Protein AF-A0A9F2WKI2-F1 (afdb_monomer)

Secondary structure (DSSP, 8-state):
-HHHHHHHGGGGGGGGGHHHHHHHHHHTTSHHHHHHHHHHHHHHHHHHHHHHHHHHHHHHHEETTTTEE-TTSHHHHHHHHHT---EE-TTTTS-EE----HHHHHHHHHHHHHHHHTT----SS---SHHHHHHHHHHHHHHHHHHHHHHHHHHHHHHHHHHHHHHHHHHHHHHHHHHHHTT--HHHHHHHHHHHHHHHHHHTT--TT-

Foldseek 3Di:
DVVVVVVVCVVVVVCVCVVVVVCVVVVVVPLVSVLVVLVVVLLVVLLVLLVVLLVLLVPQQADPVVRDGPCQGLQQVVCVVVVWHWDQDPPDDRDTDTGDDPVVSSVVSSVCLVCLLVVVCPPPRDGRDPSSVVSSVVSNVVSVVSVVVSVVSVVVVVCVVCVLVVVLVVVLVVLLVVCVVVVPDPVVSVVVSVVSVVVCVVCVNPDPVD

pLDDT: mean 83.73, std 11.99, range [46.75, 96.0]

Solvent-accessible surface area (backbone atoms only — not comparable to full-atom values): 11806 Å² total; per-residue (Å²): 127,67,68,58,56,61,54,55,55,56,59,60,60,58,60,58,53,58,60,51,58,68,51,38,71,74,35,63,80,39,60,69,51,47,52,53,50,50,53,52,50,50,53,51,51,33,52,51,51,12,53,50,51,46,54,51,39,65,60,54,34,50,36,84,87,78,73,43,70,40,65,70,32,52,58,45,49,48,10,52,75,74,71,32,49,73,41,75,38,88,89,60,92,72,45,80,45,76,41,65,53,71,68,58,49,52,53,51,29,36,48,48,34,44,30,45,39,70,68,66,56,85,60,89,68,56,66,66,44,72,69,46,38,56,50,47,56,54,49,42,56,54,17,52,56,52,46,51,51,52,54,50,52,51,50,51,45,53,51,60,72,42,44,66,60,50,51,50,52,51,53,54,48,53,51,52,51,50,41,58,74,71,65,50,58,67,74,60,47,53,52,53,51,52,49,53,54,51,49,41,72,72,46,73,78,60,66,93,90,116

Nearest PDB structures (foldseek):
  7yid-assembly1_A  TM=9.614E-01  e=3.233E-24  Homo sapiens
  6pby-assembly1_A  TM=9.650E-01  e=2.144E-22  Rattus norvegicus
  8eow-assembly1_A  TM=9.218E-01  e=4.641E-23  Rattus norvegicus
  8vt9-assembly1_A  TM=8.835E-01  e=5.209E-07  Spirochaeta thermophila
  8vta-assembly1_A  TM=8.733E-01  e=1.219E-06  Spirochaeta thermophila

Organism: Python bivittatus (NCBI:txid176946)

Mean predicted aligned error: 9.66 Å

InterPro domains:
  IPR003938 Potassium channel, voltage-dependent, EAG/ELK/ERG-like [PR01463] (44-54)
  IPR003938 Potassium channel, voltage-dependent, EAG/ELK/ERG-like [PR01463] (106-123)
  IPR003938 Potassium channel, voltage-dependent, EAG/ELK/ERG-like [PR01463] (132-143)
  IPR003938 Potassium channel, voltage-dependent, EAG/ELK/ERG-like [PR01463] (150-159)
  IPR003938 Potassium channel, voltage-dependent, EAG/ELK/ERG-like [PR01463] (200-207)
  IPR005821 Ion transport domain [PF00520] (4-165)
  IPR050818 Potassium channel, voltage-dependent, EAG/ELK/ERG-like, animal-type [PTHR10217] (2-210)

Structure (mmCIF, N/CA/C/O backbone):
data_AF-A0A9F2WKI2-F1
#
_entry.id   AF-A0A9F2WKI2-F1
#
loop_
_atom_site.group_PDB
_atom_site.id
_atom_site.type_symbol
_atom_site.label_atom_id
_atom_site.label_alt_id
_atom_site.label_comp_id
_atom_site.label_asym_id
_atom_site.label_entity_id
_atom_site.label_seq_id
_atom_site.pdbx_PDB_ins_code
_atom_site.Cartn_x
_atom_site.Cartn_y
_atom_site.Cartn_z
_atom_site.occupancy
_atom_site.B_iso_or_equiv
_atom_site.auth_seq_id
_atom_site.auth_comp_id
_atom_site.auth_asym_id
_atom_site.auth_atom_id
_atom_site.pdbx_PDB_model_num
ATOM 1 N N . GLY A 1 1 ? 4.028 12.717 -30.843 1.00 49.34 1 GLY A N 1
ATOM 2 C CA . GLY A 1 1 ? 3.732 14.156 -30.710 1.00 49.34 1 GLY A CA 1
ATOM 3 C C . GLY A 1 1 ? 2.345 14.405 -30.144 1.00 49.34 1 GLY A C 1
ATOM 4 O O . GLY A 1 1 ? 2.222 14.681 -28.965 1.00 49.34 1 GLY A O 1
ATOM 5 N N . ILE A 1 2 ? 1.295 14.279 -30.963 1.00 46.75 2 ILE A N 1
ATOM 6 C CA . ILE A 1 2 ? -0.071 14.719 -30.606 1.00 46.75 2 ILE A CA 1
ATOM 7 C C . ILE A 1 2 ? -0.955 13.544 -30.133 1.00 46.75 2 ILE A C 1
ATOM 9 O O . ILE A 1 2 ? -1.793 13.694 -29.249 1.00 46.75 2 ILE A O 1
ATOM 13 N N . SER A 1 3 ? -0.714 12.334 -30.646 1.00 49.47 3 SER A N 1
ATOM 14 C CA . SER A 1 3 ? -1.429 11.106 -30.265 1.00 49.47 3 SER A CA 1
ATOM 15 C C . SER A 1 3 ? -1.174 10.652 -28.818 1.00 49.47 3 SER A C 1
ATOM 17 O O . SER A 1 3 ? -2.092 10.128 -28.187 1.00 49.47 3 SER A O 1
ATOM 19 N N . SER A 1 4 ? 0.021 10.890 -28.256 1.00 55.12 4 SER A N 1
ATOM 20 C CA . SER A 1 4 ? 0.298 10.590 -26.840 1.00 55.12 4 SER A CA 1
ATOM 21 C C . SER A 1 4 ? -0.436 11.556 -25.905 1.00 55.12 4 SER A C 1
ATOM 23 O O . SER A 1 4 ? -1.050 11.098 -24.948 1.00 55.12 4 SER A O 1
ATOM 25 N N . LEU A 1 5 ? -0.504 12.853 -26.239 1.00 53.56 5 LEU A N 1
ATOM 26 C CA . LEU A 1 5 ? -1.269 13.865 -25.492 1.00 53.56 5 LEU A CA 1
ATOM 27 C C . LEU A 1 5 ? -2.775 13.543 -25.447 1.00 53.56 5 LEU A C 1
ATOM 29 O O . LEU A 1 5 ? -3.400 13.631 -24.389 1.00 53.56 5 LEU A O 1
ATOM 33 N N . PHE A 1 6 ? -3.357 13.084 -26.562 1.00 58.38 6 PHE A N 1
ATOM 34 C CA . PHE A 1 6 ? -4.751 12.615 -26.597 1.00 58.38 6 PHE A CA 1
ATOM 35 C C . PHE A 1 6 ? -4.978 11.299 -25.840 1.00 58.38 6 PHE A C 1
ATOM 37 O O . PHE A 1 6 ? -6.070 11.075 -25.312 1.00 58.38 6 PHE A O 1
ATOM 44 N N . SER A 1 7 ? -3.967 10.433 -25.734 1.00 60.44 7 SER A N 1
ATOM 45 C CA . SER A 1 7 ? -4.058 9.242 -24.883 1.00 60.44 7 SER A CA 1
ATOM 46 C C . SER A 1 7 ? -3.972 9.609 -23.395 1.00 60.44 7 SER A C 1
ATOM 48 O O . SER A 1 7 ? -4.738 9.065 -22.600 1.00 60.44 7 SER A O 1
ATOM 50 N N . SER A 1 8 ? -3.160 10.606 -23.023 1.00 60.16 8 SER A N 1
ATOM 51 C CA . SER A 1 8 ? -3.077 11.152 -21.658 1.00 60.16 8 SER A CA 1
ATOM 52 C C . SER A 1 8 ? -4.378 11.821 -21.197 1.00 60.16 8 SER A C 1
ATOM 54 O O . SER A 1 8 ? -4.724 11.756 -20.022 1.00 60.16 8 SER A O 1
ATOM 56 N N . LEU A 1 9 ? -5.191 12.366 -22.109 1.00 58.31 9 LEU A N 1
ATOM 57 C CA . LEU A 1 9 ? -6.549 12.847 -21.799 1.00 58.31 9 LEU A CA 1
ATOM 58 C C . LEU A 1 9 ? -7.492 11.736 -21.294 1.00 58.31 9 LEU A C 1
ATOM 60 O O . LEU A 1 9 ? -8.502 12.029 -20.652 1.00 58.31 9 LEU A O 1
ATOM 64 N N . LYS A 1 10 ? -7.172 10.448 -21.496 1.00 65.00 10 LYS A N 1
ATOM 65 C CA . LYS A 1 10 ? -7.927 9.344 -20.875 1.00 65.00 10 LYS A CA 1
ATOM 66 C C . LYS A 1 10 ? -7.784 9.330 -19.350 1.00 65.00 10 LYS A C 1
ATOM 68 O O . LYS A 1 10 ? -8.695 8.831 -18.693 1.00 65.00 10 LYS A O 1
ATOM 73 N N . VAL A 1 11 ? -6.735 9.942 -18.790 1.00 65.12 11 VAL A N 1
ATOM 74 C CA . VAL A 1 11 ? -6.539 10.138 -17.340 1.00 65.12 11 VAL A CA 1
ATOM 75 C C . VAL A 1 11 ? -7.655 11.010 -16.748 1.00 65.12 11 VAL A C 1
ATOM 77 O O . VAL A 1 11 ? -8.084 10.778 -15.624 1.00 65.12 11 VAL A O 1
ATOM 80 N N . VAL A 1 12 ? -8.267 11.912 -17.528 1.00 64.62 12 VAL A N 1
ATOM 81 C CA . VAL A 1 12 ? -9.448 12.701 -17.110 1.00 64.62 12 VAL A CA 1
ATOM 82 C C . VAL A 1 12 ? -10.650 11.803 -16.778 1.00 64.62 12 VAL A C 1
ATOM 84 O O . VAL A 1 12 ? -11.517 12.181 -15.990 1.00 64.62 12 VAL A O 1
ATOM 87 N N . ARG A 1 13 ? -10.706 10.564 -17.296 1.00 69.31 13 ARG A N 1
ATOM 88 C CA . ARG A 1 13 ? -11.739 9.590 -16.896 1.00 69.31 13 ARG A CA 1
ATOM 89 C C . ARG A 1 13 ? -11.650 9.229 -15.412 1.00 69.31 13 ARG A C 1
ATOM 91 O O . ARG A 1 13 ? -12.668 8.816 -14.863 1.00 69.31 13 ARG A O 1
ATOM 98 N N . LEU A 1 14 ? -10.510 9.448 -14.757 1.00 65.00 14 LEU A N 1
ATOM 99 C CA . LEU A 1 14 ? -10.347 9.276 -13.314 1.00 65.00 14 LEU A CA 1
ATOM 100 C C . LEU A 1 14 ? -11.154 10.294 -12.504 1.00 65.00 14 LEU A C 1
ATOM 102 O O . LEU A 1 14 ? -11.603 9.970 -11.412 1.00 65.00 14 LEU A O 1
ATOM 106 N N . LEU A 1 15 ? -11.499 11.460 -13.067 1.00 59.59 15 LEU A N 1
ATOM 107 C CA . LEU A 1 15 ? -12.447 12.393 -12.436 1.00 59.59 15 LEU A CA 1
ATOM 108 C C . LEU A 1 15 ? -13.843 11.775 -12.249 1.00 59.59 15 LEU A C 1
ATOM 110 O O . LEU A 1 15 ? -14.631 12.244 -11.429 1.00 59.59 15 LEU A O 1
ATOM 114 N N . ARG A 1 16 ? -14.163 10.682 -12.960 1.00 68.50 16 ARG A N 1
ATOM 115 C CA . ARG A 1 16 ? -15.403 9.925 -12.732 1.00 68.50 16 ARG A CA 1
ATOM 116 C C . ARG A 1 16 ? -15.424 9.256 -11.352 1.00 68.50 16 ARG A C 1
ATOM 118 O O . ARG A 1 16 ? -16.527 9.026 -10.860 1.00 68.50 16 ARG A O 1
ATOM 125 N N . LEU A 1 17 ? -14.272 9.032 -10.703 1.00 65.88 17 LEU A N 1
ATOM 126 C CA . LEU A 1 17 ? -14.210 8.626 -9.291 1.00 65.88 17 LEU A CA 1
ATOM 127 C C . LEU A 1 17 ? -14.778 9.700 -8.350 1.00 65.88 17 LEU A C 1
ATOM 129 O O . LEU A 1 17 ? -15.327 9.356 -7.309 1.00 65.88 17 LEU A O 1
ATOM 133 N N . GLY A 1 18 ? -14.797 10.977 -8.749 1.00 59.75 18 GLY A N 1
ATOM 134 C CA . GLY A 1 18 ? -15.493 12.030 -8.000 1.00 59.75 18 GLY A CA 1
ATOM 135 C C . GLY A 1 18 ? -17.004 11.786 -7.868 1.00 59.75 18 GLY A C 1
ATOM 136 O O . GLY A 1 18 ? -17.636 12.240 -6.919 1.00 59.75 18 GLY A O 1
ATOM 137 N N . ARG A 1 19 ? -17.613 10.994 -8.768 1.00 69.38 19 ARG A N 1
ATOM 138 C CA . ARG A 1 19 ? -19.011 10.554 -8.607 1.00 69.38 19 ARG A CA 1
ATOM 139 C C . ARG A 1 19 ? -19.172 9.453 -7.559 1.00 69.38 19 ARG A C 1
ATOM 141 O O . ARG A 1 19 ? -20.241 9.372 -6.965 1.00 69.38 19 ARG A O 1
ATOM 148 N N . VAL A 1 20 ? -18.134 8.649 -7.328 1.00 66.75 20 VAL A N 1
ATOM 149 C CA . VAL A 1 20 ? -18.092 7.648 -6.250 1.00 66.75 20 VAL A CA 1
ATOM 150 C C . VAL A 1 20 ? -17.974 8.350 -4.899 1.00 66.75 20 VAL A C 1
ATOM 152 O O . VAL A 1 20 ? -18.704 7.990 -3.986 1.00 66.75 20 VAL A O 1
ATOM 155 N N . ALA A 1 21 ? -17.187 9.428 -4.809 1.00 59.62 21 ALA A N 1
ATOM 156 C CA . ALA A 1 21 ? -17.097 10.263 -3.606 1.00 59.62 21 ALA A CA 1
ATOM 157 C C . ALA A 1 21 ? -18.456 10.854 -3.179 1.00 59.62 21 ALA A C 1
ATOM 159 O O . ALA A 1 21 ? -18.753 10.916 -1.999 1.00 59.62 21 ALA A O 1
ATOM 160 N N . ARG A 1 22 ? -19.347 11.198 -4.119 1.00 63.94 22 ARG A N 1
ATOM 161 C CA . ARG A 1 22 ? -20.710 11.654 -3.767 1.00 63.94 22 ARG A CA 1
ATOM 162 C C . ARG A 1 22 ? -21.643 10.540 -3.289 1.00 63.94 22 ARG A C 1
ATOM 164 O O . ARG A 1 22 ? -22.628 10.821 -2.626 1.00 63.94 22 ARG A O 1
ATOM 171 N N . LYS A 1 23 ? -21.364 9.283 -3.648 1.00 64.25 23 LYS A N 1
ATOM 172 C CA . LYS A 1 23 ? -22.056 8.122 -3.067 1.00 64.25 23 LYS A CA 1
ATOM 173 C C . LYS A 1 23 ? -21.427 7.694 -1.740 1.00 64.25 23 LYS A C 1
ATOM 175 O O . LYS A 1 23 ? -22.084 6.986 -0.989 1.00 64.25 23 LYS A O 1
ATOM 180 N N . LEU A 1 24 ? -20.192 8.118 -1.461 1.00 62.22 24 LEU A N 1
ATOM 181 C CA . LEU A 1 24 ? -19.459 7.787 -0.243 1.00 62.22 24 LEU A CA 1
ATOM 182 C C . LEU A 1 24 ? -20.172 8.307 1.003 1.00 62.22 24 LEU A C 1
ATOM 184 O O . LEU A 1 24 ? -20.260 7.544 1.950 1.00 62.22 24 LEU A O 1
ATOM 188 N N . ASP A 1 25 ? -20.777 9.499 0.975 1.00 58.34 25 ASP A N 1
ATOM 189 C CA . ASP A 1 25 ? -21.543 10.027 2.121 1.00 58.34 25 ASP A CA 1
ATOM 190 C C . ASP A 1 25 ? -22.652 9.077 2.594 1.00 58.34 25 ASP A C 1
ATOM 192 O O . ASP A 1 25 ? -22.876 8.939 3.790 1.00 58.34 25 ASP A O 1
ATOM 196 N N . HIS A 1 26 ? -23.285 8.339 1.677 1.00 64.06 26 HIS A N 1
ATOM 197 C CA . HIS A 1 26 ? -24.293 7.333 2.024 1.00 64.06 26 HIS A CA 1
ATOM 198 C C . HIS A 1 26 ? -23.685 6.004 2.517 1.00 64.06 26 HIS A C 1
ATOM 200 O O . HIS A 1 26 ? -24.335 5.242 3.224 1.00 64.06 26 HIS A O 1
ATOM 206 N N . TYR A 1 27 ? -22.431 5.711 2.158 1.00 58.22 27 TYR A N 1
ATOM 207 C CA . TYR A 1 27 ? -21.696 4.528 2.622 1.00 58.22 27 TYR A CA 1
ATOM 208 C C . TYR A 1 27 ? -20.903 4.777 3.915 1.00 58.22 27 TYR A C 1
ATOM 210 O O . TYR A 1 27 ? -20.577 3.811 4.601 1.00 58.22 27 TYR A O 1
ATOM 218 N N . LEU A 1 28 ? -20.614 6.037 4.270 1.00 56.44 28 LEU A N 1
ATOM 219 C CA . LEU A 1 28 ? -19.930 6.427 5.512 1.00 56.44 28 LEU A CA 1
ATOM 220 C C . LEU A 1 28 ? -20.720 6.030 6.771 1.00 56.44 28 LEU A C 1
ATOM 222 O O . LEU A 1 28 ? -20.117 5.859 7.826 1.00 56.44 28 LEU A O 1
ATOM 226 N N . GLU A 1 29 ? -22.035 5.810 6.657 1.00 63.97 29 GLU A N 1
ATOM 227 C CA . GLU A 1 29 ? -22.876 5.278 7.742 1.00 63.97 29 GLU A CA 1
ATOM 228 C C . GLU A 1 29 ? -22.560 3.808 8.083 1.00 63.97 29 GLU A C 1
ATOM 230 O O . GLU A 1 29 ? -22.821 3.357 9.197 1.00 63.97 29 GLU A O 1
ATOM 235 N N . TYR A 1 30 ? -21.939 3.060 7.163 1.00 70.44 30 TYR A N 1
ATOM 236 C CA . TYR A 1 30 ? -21.582 1.655 7.350 1.00 70.44 30 TYR A CA 1
ATOM 237 C C . TYR A 1 30 ? -20.057 1.504 7.326 1.00 70.44 30 TYR A C 1
ATOM 239 O O . TYR A 1 30 ? -19.453 1.402 6.259 1.00 70.44 30 TYR A O 1
ATOM 247 N N . GLY A 1 31 ? -19.409 1.428 8.495 1.00 69.69 31 GLY A N 1
ATOM 248 C CA . GLY A 1 31 ? -17.941 1.316 8.605 1.00 69.69 31 GLY A CA 1
ATOM 249 C C . GLY A 1 31 ? -17.314 0.214 7.728 1.00 69.69 31 GLY A C 1
ATOM 250 O O . GLY A 1 31 ? -16.239 0.398 7.162 1.00 69.69 31 GLY A O 1
ATOM 251 N N . ALA A 1 32 ? -18.022 -0.899 7.503 1.00 73.75 32 ALA A N 1
ATOM 252 C CA . ALA A 1 32 ? -17.586 -1.963 6.594 1.00 73.75 32 ALA A CA 1
ATOM 253 C C . ALA A 1 32 ? -17.504 -1.528 5.113 1.00 73.75 32 ALA A C 1
ATOM 255 O O . ALA A 1 32 ? -16.613 -1.974 4.390 1.00 73.75 32 ALA A O 1
ATOM 256 N N . ALA A 1 33 ? -18.387 -0.639 4.648 1.00 77.69 33 ALA A N 1
ATOM 257 C CA . ALA A 1 33 ? -18.358 -0.130 3.277 1.00 77.69 33 ALA A CA 1
ATOM 258 C C . ALA A 1 33 ? -17.148 0.787 3.035 1.00 77.69 33 ALA A C 1
ATOM 260 O O . ALA A 1 33 ? -16.541 0.742 1.963 1.00 77.69 33 ALA A O 1
ATOM 261 N N . VAL A 1 34 ? -16.748 1.560 4.050 1.00 79.19 34 VAL A N 1
ATOM 262 C CA . VAL A 1 34 ? -15.529 2.385 4.018 1.00 79.19 34 VAL A CA 1
ATOM 263 C C . VAL A 1 34 ? -14.287 1.510 3.862 1.00 79.19 34 VAL A C 1
ATOM 265 O O . VAL A 1 34 ? -13.431 1.806 3.029 1.00 79.19 34 VAL A O 1
ATOM 268 N N . LEU A 1 35 ? -14.213 0.389 4.588 1.00 80.69 35 LEU A N 1
ATOM 269 C CA . LEU A 1 35 ? -13.111 -0.565 4.452 1.00 80.69 35 LEU A CA 1
ATOM 270 C C . LEU A 1 35 ? -13.028 -1.150 3.036 1.00 80.69 35 LEU A C 1
ATOM 272 O O . LEU A 1 35 ? -11.951 -1.161 2.442 1.00 80.69 35 LEU A O 1
ATOM 276 N N . VAL A 1 36 ? -14.157 -1.591 2.472 1.00 82.12 36 VAL A N 1
ATOM 277 C CA . VAL A 1 36 ? -14.204 -2.115 1.095 1.00 82.12 36 VAL A CA 1
ATOM 278 C C . VAL A 1 36 ? -13.737 -1.058 0.096 1.00 82.12 36 VAL A C 1
ATOM 280 O O . VAL A 1 36 ? -12.922 -1.357 -0.777 1.00 82.12 36 VAL A O 1
ATOM 283 N N . LEU A 1 37 ? -14.188 0.190 0.246 1.00 82.06 37 LEU A N 1
ATOM 284 C CA . LEU A 1 37 ? -13.743 1.279 -0.616 1.00 82.06 37 LEU A CA 1
ATOM 285 C C . LEU A 1 37 ? -12.230 1.506 -0.513 1.00 82.06 37 LEU A C 1
ATOM 287 O O . LEU A 1 37 ? -11.573 1.648 -1.543 1.00 82.06 37 LEU A O 1
ATOM 291 N N . LEU A 1 38 ? -11.672 1.525 0.699 1.00 85.75 38 LEU A N 1
ATOM 292 C CA . LEU A 1 38 ? -10.235 1.706 0.908 1.00 85.75 38 LEU A CA 1
ATOM 293 C C . LEU A 1 38 ? -9.417 0.581 0.266 1.00 85.75 38 LEU A C 1
ATOM 295 O O . LEU A 1 38 ? -8.400 0.862 -0.364 1.00 85.75 38 LEU A O 1
ATOM 299 N N . VAL A 1 39 ? -9.886 -0.668 0.340 1.00 87.31 39 VAL A N 1
ATOM 300 C CA . VAL A 1 39 ? -9.257 -1.807 -0.350 1.00 87.31 39 VAL A CA 1
ATOM 301 C C . VAL A 1 39 ? -9.310 -1.632 -1.872 1.00 87.31 39 VAL A C 1
ATOM 303 O O . VAL A 1 39 ? -8.314 -1.864 -2.558 1.00 87.31 39 VAL A O 1
ATOM 306 N N . CYS A 1 40 ? -10.433 -1.162 -2.423 1.00 86.62 40 CYS A N 1
ATOM 307 C CA . CYS A 1 40 ? -10.529 -0.863 -3.854 1.00 86.62 40 CYS A CA 1
ATOM 308 C C . CYS A 1 40 ? -9.583 0.271 -4.280 1.00 86.62 40 CYS A C 1
ATOM 310 O O . CYS A 1 40 ? -8.941 0.173 -5.326 1.00 86.62 40 CYS A O 1
ATOM 312 N N . VAL A 1 41 ? -9.475 1.336 -3.478 1.00 86.25 41 VAL A N 1
ATOM 313 C CA . VAL A 1 41 ? -8.542 2.448 -3.724 1.00 86.25 41 VAL A CA 1
ATOM 314 C C . VAL A 1 41 ? -7.097 1.957 -3.666 1.00 86.25 41 VAL A C 1
ATOM 316 O O . VAL A 1 41 ? -6.315 2.291 -4.552 1.00 86.25 41 VAL A O 1
ATOM 319 N N . PHE A 1 42 ? -6.756 1.114 -2.690 1.00 90.69 42 PHE A N 1
ATOM 320 C CA . PHE A 1 42 ? -5.437 0.495 -2.581 1.00 90.69 42 PHE A CA 1
ATOM 321 C C . PHE A 1 42 ? -5.075 -0.299 -3.842 1.00 90.69 42 PHE A C 1
ATOM 323 O O . PHE A 1 42 ? -4.017 -0.075 -4.426 1.00 90.69 42 PHE A O 1
ATOM 330 N N . GLY A 1 43 ? -5.980 -1.160 -4.320 1.00 89.94 43 GLY A N 1
ATOM 331 C CA . GLY A 1 43 ? -5.770 -1.922 -5.554 1.00 89.94 43 GLY A CA 1
ATOM 332 C C . GLY A 1 43 ? -5.629 -1.037 -6.799 1.00 89.94 43 GLY A C 1
ATOM 333 O O . GLY A 1 43 ? -4.795 -1.305 -7.663 1.00 89.94 43 GLY A O 1
ATOM 334 N N . LEU A 1 44 ? -6.398 0.053 -6.883 1.00 88.88 44 LEU A N 1
ATOM 335 C CA . LEU A 1 44 ? -6.305 1.008 -7.989 1.00 88.88 44 LEU A CA 1
ATOM 336 C C . LEU A 1 44 ? -4.961 1.748 -7.998 1.00 88.88 44 LEU A C 1
ATOM 338 O O . LEU A 1 44 ? -4.337 1.867 -9.053 1.00 88.88 44 LEU A O 1
ATOM 342 N N . VAL A 1 45 ? -4.502 2.211 -6.832 1.00 90.31 45 VAL A N 1
ATOM 343 C CA . VAL A 1 45 ? -3.192 2.859 -6.690 1.00 90.31 45 VAL A CA 1
ATOM 344 C C . VAL A 1 45 ? -2.070 1.877 -7.023 1.00 90.31 45 VAL A C 1
ATOM 346 O O . VAL A 1 45 ? -1.161 2.239 -7.767 1.00 90.31 45 VAL A O 1
ATOM 349 N N . ALA A 1 46 ? -2.164 0.624 -6.567 1.00 93.81 46 ALA A N 1
ATOM 350 C CA . ALA A 1 46 ? -1.209 -0.423 -6.919 1.00 93.81 46 ALA A CA 1
ATOM 351 C C . ALA A 1 46 ? -1.134 -0.650 -8.436 1.00 93.81 46 ALA A C 1
ATOM 353 O O . ALA A 1 46 ? -0.046 -0.721 -8.998 1.00 93.81 46 ALA A O 1
ATOM 354 N N . HIS A 1 47 ? -2.272 -0.688 -9.131 1.00 91.88 47 HIS A N 1
ATOM 355 C CA . HIS A 1 47 ? -2.292 -0.809 -10.588 1.00 91.88 47 HIS A CA 1
ATOM 356 C C . HIS A 1 47 ? -1.629 0.388 -11.289 1.00 91.88 47 HIS A C 1
ATOM 358 O O . HIS A 1 47 ? -0.873 0.197 -12.242 1.00 91.88 47 HIS A O 1
ATOM 364 N N . TRP A 1 48 ? -1.866 1.621 -10.827 1.00 92.00 48 TRP A N 1
ATOM 365 C CA . TRP A 1 48 ? -1.242 2.807 -11.431 1.00 92.00 48 TRP A CA 1
ATOM 366 C C . TRP A 1 48 ? 0.261 2.839 -11.206 1.00 92.00 48 TRP A C 1
ATOM 368 O O . TRP A 1 48 ? 1.012 3.063 -12.152 1.00 92.00 48 TRP A O 1
ATOM 378 N N . LEU A 1 49 ? 0.702 2.579 -9.977 1.00 93.50 49 LEU A N 1
ATOM 379 C CA . LEU A 1 49 ? 2.119 2.535 -9.639 1.00 93.50 49 LEU A CA 1
ATOM 380 C C . LEU A 1 49 ? 2.832 1.392 -10.376 1.00 93.50 49 LEU A C 1
ATOM 382 O O . LEU A 1 49 ? 3.946 1.601 -10.843 1.00 93.50 49 LEU A O 1
ATOM 386 N N . ALA A 1 50 ? 2.169 0.253 -10.605 1.00 94.12 50 ALA A N 1
ATOM 387 C CA . ALA A 1 50 ? 2.691 -0.830 -11.440 1.00 94.12 50 ALA A CA 1
ATOM 388 C C . ALA A 1 50 ? 2.851 -0.421 -12.911 1.00 94.12 50 ALA A C 1
ATOM 390 O O . ALA A 1 50 ? 3.869 -0.727 -13.527 1.00 94.12 50 ALA A O 1
ATOM 391 N N . CYS A 1 51 ? 1.880 0.305 -13.475 1.00 93.12 51 CYS A N 1
ATOM 392 C CA . CYS A 1 51 ? 1.998 0.840 -14.834 1.00 93.12 51 CYS A CA 1
ATOM 393 C C . CYS A 1 51 ? 3.150 1.849 -14.949 1.00 93.12 51 CYS A C 1
ATOM 395 O O . CYS A 1 51 ? 3.878 1.835 -15.939 1.00 93.12 51 CYS A O 1
ATOM 397 N N . ILE A 1 52 ? 3.325 2.710 -13.941 1.00 91.69 52 ILE A N 1
ATOM 398 C CA . ILE A 1 52 ? 4.436 3.670 -13.896 1.00 91.69 52 ILE A CA 1
ATOM 399 C C . ILE A 1 52 ? 5.771 2.928 -13.762 1.00 91.69 52 ILE A C 1
ATOM 401 O O . ILE A 1 52 ? 6.703 3.238 -14.493 1.00 91.69 52 ILE A O 1
ATOM 405 N N . TRP A 1 53 ? 5.848 1.908 -12.903 1.00 94.31 53 TRP A N 1
ATOM 406 C CA . TRP A 1 53 ? 7.035 1.066 -12.741 1.00 94.31 53 TRP A CA 1
ATOM 407 C C . TRP A 1 53 ? 7.449 0.382 -14.047 1.00 94.31 53 TRP A C 1
ATOM 409 O O . TRP A 1 53 ? 8.616 0.429 -14.433 1.00 94.31 53 TRP A O 1
ATOM 419 N N . TYR A 1 54 ? 6.480 -0.195 -14.764 1.00 92.56 54 TYR A N 1
ATOM 420 C CA . TYR A 1 54 ? 6.713 -0.742 -16.096 1.00 92.56 54 TYR A CA 1
ATOM 421 C C . TYR A 1 54 ? 7.211 0.325 -17.073 1.00 92.56 54 TYR A C 1
ATOM 423 O O . TYR A 1 54 ? 8.212 0.105 -17.745 1.00 92.56 54 TYR A O 1
ATOM 431 N N . SER A 1 55 ? 6.571 1.496 -17.103 1.00 90.19 55 SER A N 1
ATOM 432 C CA . SER A 1 55 ? 6.979 2.595 -17.982 1.00 90.19 55 SER A CA 1
ATOM 433 C C . SER A 1 55 ? 8.394 3.105 -17.693 1.00 90.19 55 SER A C 1
ATOM 435 O O . SER A 1 55 ? 9.064 3.531 -18.627 1.00 90.19 55 SER A O 1
ATOM 437 N N . ILE A 1 56 ? 8.846 3.085 -16.434 1.00 90.75 56 ILE A N 1
ATOM 438 C CA . ILE A 1 56 ? 10.225 3.441 -16.063 1.00 90.75 56 ILE A CA 1
ATOM 439 C C . ILE A 1 56 ? 11.195 2.372 -16.573 1.00 90.75 56 ILE A C 1
ATOM 441 O O . ILE A 1 56 ? 12.189 2.713 -17.203 1.00 90.75 56 ILE A O 1
ATOM 445 N N . GLY A 1 57 ? 10.879 1.089 -16.366 1.00 89.19 57 GLY A N 1
ATOM 446 C CA . GLY A 1 57 ? 11.702 -0.013 -16.875 1.00 89.19 57 GLY A CA 1
ATOM 447 C C . GLY A 1 57 ? 11.827 -0.005 -18.400 1.00 89.19 57 GLY A C 1
ATOM 448 O O . GLY A 1 57 ? 12.918 -0.174 -18.925 1.00 89.19 57 GLY A O 1
ATOM 449 N N . ASP A 1 58 ? 10.727 0.247 -19.110 1.00 86.88 58 ASP A N 1
ATOM 450 C CA . ASP A 1 58 ? 10.696 0.348 -20.577 1.00 86.88 58 ASP A CA 1
ATOM 451 C C . ASP A 1 58 ? 11.480 1.566 -21.099 1.00 86.88 58 ASP A C 1
ATOM 453 O O . ASP A 1 58 ? 12.129 1.488 -22.136 1.00 86.88 58 ASP A O 1
ATOM 457 N N . TYR A 1 59 ? 11.482 2.678 -20.354 1.00 85.00 59 TYR A N 1
ATOM 458 C CA . TYR A 1 59 ? 12.281 3.859 -20.691 1.00 85.00 59 TYR A CA 1
ATOM 459 C C . TYR A 1 59 ? 13.782 3.658 -20.430 1.00 85.00 59 TYR A C 1
ATOM 461 O O . TYR A 1 59 ? 14.614 4.205 -21.147 1.00 85.00 59 TYR A O 1
ATOM 469 N N . GLU A 1 60 ? 14.153 2.900 -19.396 1.00 84.56 60 GLU A N 1
ATOM 470 C CA . GLU A 1 60 ? 15.557 2.717 -19.016 1.00 84.56 60 GLU A CA 1
ATOM 471 C C . GLU A 1 60 ? 16.237 1.503 -19.661 1.00 84.56 60 GLU A C 1
ATOM 473 O O . GLU A 1 60 ? 17.467 1.490 -19.745 1.00 84.56 60 GLU A O 1
ATOM 478 N N . VAL A 1 61 ? 15.482 0.493 -20.112 1.00 82.38 61 VAL A N 1
ATOM 479 C CA . VAL A 1 61 ? 16.039 -0.765 -20.639 1.00 82.38 61 VAL A CA 1
A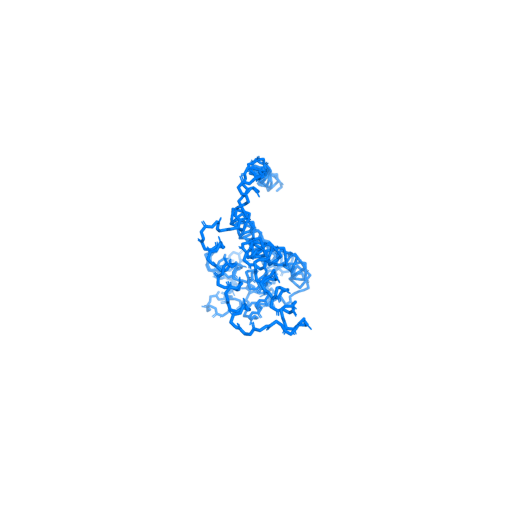TOM 480 C C . VAL A 1 61 ? 16.895 -0.553 -21.891 1.00 82.38 61 VAL A C 1
ATOM 482 O O . VAL A 1 61 ? 17.982 -1.129 -21.986 1.00 82.38 61 VAL A O 1
ATOM 485 N N . ILE A 1 62 ? 16.443 0.284 -22.827 1.00 80.19 62 ILE A N 1
ATOM 486 C CA . ILE A 1 62 ? 17.146 0.594 -24.076 1.00 80.19 62 ILE A CA 1
ATOM 487 C C . ILE A 1 62 ? 17.441 2.089 -24.087 1.00 80.19 62 ILE A C 1
ATOM 489 O O . ILE A 1 62 ? 16.532 2.908 -24.188 1.00 80.19 62 ILE A O 1
ATOM 493 N N . ASP A 1 63 ? 18.721 2.448 -24.016 1.00 77.19 63 ASP A N 1
ATOM 494 C CA . ASP A 1 63 ? 19.121 3.837 -24.202 1.00 77.19 63 ASP A CA 1
ATOM 495 C C . ASP A 1 63 ? 19.028 4.200 -25.691 1.00 77.19 63 ASP A C 1
ATOM 497 O O . ASP A 1 63 ? 19.849 3.751 -26.494 1.00 77.19 63 ASP A O 1
ATOM 501 N N . GLU A 1 64 ? 18.032 5.009 -26.071 1.00 68.62 64 GLU A N 1
ATOM 502 C CA . GLU A 1 64 ? 17.785 5.417 -27.467 1.00 68.62 64 GLU A CA 1
ATOM 503 C C . GLU A 1 64 ? 19.002 6.106 -28.111 1.00 68.62 64 GLU A C 1
ATOM 505 O O . GLU A 1 64 ? 19.182 6.047 -29.327 1.00 68.62 64 GLU A O 1
ATOM 510 N N . ILE A 1 65 ? 19.852 6.752 -27.304 1.00 68.06 65 ILE A N 1
ATOM 511 C CA . ILE A 1 65 ? 20.991 7.541 -27.789 1.00 68.06 65 ILE A CA 1
ATOM 512 C C . ILE A 1 65 ? 22.178 6.641 -28.144 1.00 68.06 65 ILE A C 1
ATOM 514 O O . ILE A 1 65 ? 22.812 6.828 -29.182 1.00 68.06 65 ILE A O 1
ATOM 518 N N . THR A 1 66 ? 22.495 5.663 -27.294 1.00 69.31 66 THR A N 1
ATOM 519 C CA . THR A 1 66 ? 23.646 4.768 -27.500 1.00 69.31 66 THR A CA 1
ATOM 520 C C . THR A 1 66 ? 23.265 3.411 -28.094 1.00 69.31 66 THR A C 1
ATOM 522 O O . THR A 1 66 ? 24.153 2.636 -28.446 1.00 69.31 66 THR A O 1
ATOM 525 N N . ASN A 1 67 ? 21.965 3.113 -28.222 1.00 72.31 67 ASN A N 1
ATOM 526 C CA . ASN A 1 67 ? 21.420 1.788 -28.544 1.00 72.31 67 ASN A CA 1
ATOM 527 C C . ASN A 1 67 ? 21.970 0.670 -27.640 1.00 72.31 67 ASN A C 1
ATOM 529 O O . ASN A 1 67 ? 21.997 -0.503 -28.027 1.00 72.31 67 ASN A O 1
ATOM 533 N N . THR A 1 68 ? 22.410 1.018 -26.427 1.00 75.44 68 THR A N 1
ATOM 534 C CA . THR A 1 68 ? 22.924 0.051 -25.459 1.00 75.44 68 THR A CA 1
ATOM 535 C C . THR A 1 68 ? 21.824 -0.409 -24.513 1.00 75.44 68 THR A C 1
ATOM 537 O O . THR A 1 68 ? 20.971 0.365 -24.078 1.00 75.44 68 THR A O 1
ATOM 540 N N . LEU A 1 69 ? 21.844 -1.705 -24.205 1.00 79.69 69 LEU A N 1
ATOM 541 C CA . LEU A 1 69 ? 20.958 -2.306 -23.219 1.00 79.69 69 LEU A CA 1
ATOM 542 C C . LEU A 1 69 ? 21.535 -2.074 -21.820 1.00 79.69 69 LEU A C 1
ATOM 544 O O . LEU A 1 69 ? 22.638 -2.549 -21.520 1.00 79.69 69 LEU A O 1
ATOM 548 N N . LYS A 1 70 ? 20.786 -1.404 -20.941 1.00 78.88 70 LYS A N 1
ATOM 549 C CA . LYS A 1 70 ? 21.156 -1.311 -19.523 1.00 78.88 70 LYS A CA 1
ATOM 550 C C . LYS A 1 70 ? 20.843 -2.630 -18.828 1.00 78.88 70 LYS A C 1
ATOM 552 O O . LYS A 1 70 ? 19.718 -2.873 -18.396 1.00 78.88 70 LYS A O 1
ATOM 557 N N . LYS A 1 71 ? 21.864 -3.480 -18.695 1.00 76.38 71 LYS A N 1
ATOM 558 C CA . LYS A 1 71 ? 21.757 -4.788 -18.024 1.00 76.38 71 LYS A CA 1
ATOM 559 C C . LYS A 1 71 ? 21.309 -4.689 -16.567 1.00 76.38 71 LYS A C 1
ATOM 561 O O . LYS A 1 71 ? 20.662 -5.605 -16.077 1.00 76.38 71 LYS A O 1
ATOM 566 N N . ASP A 1 72 ? 21.615 -3.575 -15.907 1.00 81.75 72 ASP A N 1
ATOM 567 C CA . ASP A 1 72 ? 21.297 -3.409 -14.493 1.00 81.75 72 ASP A CA 1
ATOM 568 C C . ASP A 1 72 ? 19.799 -3.230 -14.238 1.00 81.75 72 ASP A C 1
ATOM 570 O O . ASP A 1 72 ? 19.366 -3.571 -13.144 1.00 81.75 72 ASP A O 1
ATOM 574 N N . SER A 1 73 ? 19.000 -2.763 -15.208 1.00 89.19 73 SER A N 1
ATOM 575 C CA . SER A 1 73 ? 17.565 -2.505 -15.003 1.00 89.19 73 SER A CA 1
ATOM 576 C C . SER A 1 73 ? 16.796 -3.763 -14.591 1.00 89.19 73 SER A C 1
ATOM 578 O O . SER A 1 73 ? 17.072 -4.874 -15.060 1.00 89.19 73 SER A O 1
ATOM 580 N N . TRP A 1 74 ? 15.766 -3.580 -13.760 1.00 90.06 74 TRP A N 1
ATOM 581 C CA . TRP A 1 74 ? 14.919 -4.673 -13.274 1.00 90.06 74 TRP A CA 1
ATOM 582 C C . TRP A 1 74 ? 14.305 -5.511 -14.411 1.00 90.06 74 TRP A C 1
ATOM 584 O O . TRP A 1 74 ? 14.102 -6.718 -14.263 1.00 90.06 74 TRP A O 1
ATOM 594 N N . LEU A 1 75 ? 14.033 -4.889 -15.565 1.00 90.06 75 LEU A N 1
ATOM 595 C CA . LEU A 1 75 ? 13.422 -5.535 -16.727 1.00 90.06 75 LEU A CA 1
ATOM 596 C C . LEU A 1 75 ? 14.386 -6.530 -17.404 1.00 90.06 75 LEU A C 1
ATOM 598 O O . LEU A 1 75 ? 13.964 -7.600 -17.851 1.00 90.06 75 LEU A O 1
ATOM 602 N N . CYS A 1 76 ? 15.681 -6.198 -17.442 1.00 86.88 76 CYS A N 1
ATOM 603 C CA . CYS A 1 76 ? 16.745 -7.079 -17.930 1.00 86.88 76 CYS A CA 1
ATOM 604 C C . CYS A 1 76 ? 16.963 -8.258 -16.983 1.00 86.88 76 CYS A C 1
ATOM 606 O O . CYS A 1 76 ? 16.975 -9.403 -17.429 1.00 86.88 76 CYS A O 1
ATOM 608 N N . GLN A 1 77 ? 17.049 -7.991 -15.678 1.00 88.56 77 GLN A N 1
ATOM 609 C CA . GLN A 1 77 ? 17.193 -9.042 -14.667 1.00 88.56 77 GLN A CA 1
ATOM 610 C C . GLN A 1 77 ? 16.016 -10.023 -14.697 1.00 88.56 77 GLN A C 1
ATOM 612 O O . GLN A 1 77 ? 16.203 -11.238 -14.626 1.00 88.56 77 GLN A O 1
ATOM 617 N N . LEU A 1 78 ? 14.794 -9.511 -14.884 1.00 90.31 78 LEU A N 1
ATOM 618 C CA . LEU A 1 78 ? 13.613 -10.348 -15.070 1.00 90.31 78 LEU A CA 1
ATOM 619 C C . LEU A 1 78 ? 13.740 -11.234 -16.317 1.00 90.31 78 LEU A C 1
ATOM 621 O O . LEU A 1 78 ? 13.489 -12.436 -16.242 1.00 90.31 78 LEU A O 1
ATOM 625 N N . ALA A 1 79 ? 14.134 -10.656 -17.452 1.00 89.31 79 ALA A N 1
ATOM 626 C CA . ALA A 1 79 ? 14.306 -11.381 -18.709 1.00 89.31 79 ALA A CA 1
ATOM 627 C C . ALA A 1 79 ? 15.338 -12.516 -18.594 1.00 89.31 79 ALA A C 1
ATOM 629 O O . ALA A 1 79 ? 15.107 -13.612 -19.108 1.00 89.31 79 ALA A O 1
ATOM 630 N N . GLU A 1 80 ? 16.436 -12.276 -17.875 1.00 88.62 80 GLU A N 1
ATOM 631 C CA . GLU A 1 80 ? 17.442 -13.294 -17.570 1.00 88.62 80 GLU A CA 1
ATOM 632 C C . GLU A 1 80 ? 16.882 -14.387 -16.652 1.00 88.62 80 GLU A C 1
ATOM 634 O O . GLU A 1 80 ? 17.049 -15.571 -16.943 1.00 88.62 80 GLU A O 1
ATOM 639 N N . SER A 1 81 ? 16.142 -14.015 -15.602 1.00 87.62 81 SER A N 1
ATOM 640 C CA . SER A 1 81 ? 15.562 -14.974 -14.650 1.00 87.62 81 SER A CA 1
ATOM 641 C C . SER A 1 81 ? 14.524 -15.918 -15.273 1.00 87.62 81 SER A C 1
ATOM 643 O O . SER A 1 81 ? 14.439 -17.083 -14.891 1.00 87.62 81 SER A O 1
ATOM 645 N N . ILE A 1 82 ? 13.755 -15.437 -16.257 1.00 87.19 82 ILE A N 1
ATOM 646 C CA . ILE A 1 82 ? 12.725 -16.216 -16.967 1.00 87.19 82 ILE A CA 1
ATOM 647 C C . ILE A 1 82 ? 13.336 -17.040 -18.119 1.00 87.19 82 ILE A C 1
ATOM 649 O O . ILE A 1 82 ? 12.694 -17.944 -18.654 1.00 87.19 82 ILE A O 1
ATOM 653 N N . GLY A 1 83 ? 14.591 -16.772 -18.496 1.00 86.69 83 GLY A N 1
ATOM 654 C CA . GLY A 1 83 ? 15.271 -17.450 -19.602 1.00 86.69 83 GLY A CA 1
ATOM 655 C C . GLY A 1 83 ? 14.907 -16.907 -20.988 1.00 86.69 83 GLY A C 1
ATOM 656 O O . GLY A 1 83 ? 15.184 -17.557 -21.996 1.00 86.69 83 GLY A O 1
ATOM 657 N N . THR A 1 84 ? 14.322 -15.708 -21.061 1.00 88.38 84 THR A N 1
ATOM 658 C CA . THR A 1 84 ? 13.985 -15.001 -22.310 1.00 88.38 84 THR A CA 1
ATOM 659 C C . THR A 1 84 ? 14.762 -13.681 -22.418 1.00 88.38 84 THR A C 1
ATOM 661 O O . THR A 1 84 ? 14.147 -12.611 -22.385 1.00 88.38 84 THR A O 1
ATOM 664 N N . PRO A 1 85 ? 16.106 -13.717 -22.513 1.00 87.19 85 PRO A N 1
ATOM 665 C CA . PRO A 1 85 ? 16.931 -12.513 -22.513 1.00 87.19 85 PRO A CA 1
ATOM 666 C C . PRO A 1 85 ? 16.732 -11.677 -23.783 1.00 87.19 85 PRO A C 1
ATOM 668 O O . PRO A 1 85 ? 16.401 -12.202 -24.850 1.00 87.19 85 PRO A O 1
ATOM 671 N N . TYR A 1 86 ? 16.998 -10.375 -23.677 1.00 85.38 86 TYR A N 1
ATOM 672 C CA . TYR A 1 86 ? 17.064 -9.473 -24.827 1.00 85.38 86 TYR A CA 1
ATOM 673 C C . TYR A 1 86 ? 18.282 -9.806 -25.694 1.00 85.38 86 TYR A C 1
ATOM 675 O O . TYR A 1 86 ? 19.401 -9.937 -25.195 1.00 85.38 86 TYR A O 1
ATOM 683 N N . ARG A 1 87 ? 18.077 -9.947 -27.006 1.00 82.19 87 ARG A N 1
ATOM 684 C CA . ARG A 1 87 ? 19.132 -10.261 -27.975 1.00 82.19 87 ARG A CA 1
ATOM 685 C C . ARG A 1 87 ? 19.202 -9.154 -29.015 1.00 82.19 87 ARG A C 1
ATOM 687 O O . ARG A 1 87 ? 18.188 -8.740 -29.569 1.00 82.19 87 ARG A O 1
ATOM 694 N N . TYR A 1 88 ? 20.414 -8.690 -29.292 1.00 80.00 88 TYR A N 1
ATOM 695 C CA . TYR A 1 88 ? 20.644 -7.718 -30.350 1.00 80.00 88 TYR A CA 1
ATOM 696 C C . TYR A 1 88 ? 20.768 -8.437 -31.695 1.00 80.00 88 TYR A C 1
ATOM 698 O O . TYR A 1 88 ? 21.634 -9.303 -31.857 1.00 80.00 88 TYR A O 1
ATOM 706 N N . ASN A 1 89 ? 19.905 -8.101 -32.655 1.00 77.62 89 ASN A N 1
ATOM 707 C CA . ASN A 1 89 ? 19.959 -8.684 -33.991 1.00 77.62 89 ASN A CA 1
ATOM 708 C C . ASN A 1 89 ? 20.996 -7.939 -34.848 1.00 77.62 89 ASN A C 1
ATOM 710 O O . ASN A 1 89 ? 20.706 -6.900 -35.440 1.00 77.62 89 ASN A O 1
ATOM 714 N N . THR A 1 90 ? 22.218 -8.476 -34.919 1.00 69.19 90 THR A N 1
ATOM 715 C CA . THR A 1 90 ? 23.326 -7.904 -35.710 1.00 69.19 90 THR A CA 1
ATOM 716 C C . THR A 1 90 ? 23.168 -8.099 -37.219 1.00 69.19 90 THR A C 1
ATOM 718 O O . THR A 1 90 ? 23.826 -7.411 -37.992 1.00 69.19 90 THR A O 1
ATOM 721 N N . THR A 1 91 ? 22.308 -9.026 -37.646 1.00 68.81 91 THR A N 1
ATOM 722 C CA . THR A 1 91 ? 22.101 -9.404 -39.055 1.00 68.81 91 THR A CA 1
ATOM 723 C C . THR A 1 91 ? 20.830 -8.812 -39.680 1.00 68.81 91 THR A C 1
ATOM 725 O O . THR A 1 91 ? 20.607 -8.989 -40.875 1.00 68.81 91 THR A O 1
ATOM 728 N N . GLY A 1 92 ? 19.997 -8.130 -38.885 1.00 64.94 92 GLY A N 1
ATOM 729 C CA . GLY A 1 92 ? 18.693 -7.578 -39.272 1.00 64.94 92 GLY A CA 1
ATOM 730 C C . GLY A 1 92 ? 18.580 -6.058 -39.091 1.00 64.94 92 GLY A C 1
ATOM 731 O O . GLY A 1 92 ? 19.551 -5.328 -39.263 1.00 64.94 92 GLY A O 1
ATOM 732 N N . SER A 1 93 ? 17.383 -5.579 -38.730 1.00 62.75 93 SER A N 1
ATOM 733 C CA . SER A 1 93 ? 16.965 -4.163 -38.627 1.00 62.75 93 SER A CA 1
ATOM 734 C C . SER A 1 93 ? 17.711 -3.299 -37.590 1.00 62.75 93 SER A C 1
ATOM 736 O O . SER A 1 93 ? 17.313 -2.156 -37.370 1.00 62.75 93 SER A O 1
ATOM 738 N N . GLY A 1 94 ? 18.769 -3.809 -36.945 1.00 68.06 94 GLY A N 1
ATOM 739 C CA . GLY A 1 94 ? 19.485 -3.111 -35.870 1.00 68.06 94 GLY A CA 1
ATOM 740 C C . GLY A 1 94 ? 18.634 -2.911 -34.613 1.00 68.06 94 GLY A C 1
ATOM 741 O O . GLY A 1 94 ? 18.786 -1.908 -33.924 1.00 68.06 94 GLY A O 1
ATOM 742 N N . GLN A 1 95 ? 17.701 -3.830 -34.343 1.00 73.69 95 GLN A N 1
ATOM 743 C CA . GLN A 1 95 ? 16.754 -3.744 -33.230 1.00 73.69 95 GLN A CA 1
ATOM 744 C C . GLN A 1 95 ? 17.034 -4.800 -32.153 1.00 73.69 95 GLN A C 1
ATOM 746 O O . GLN A 1 95 ? 17.555 -5.887 -32.423 1.00 73.69 95 GLN A O 1
ATOM 751 N N . TRP A 1 96 ? 16.670 -4.461 -30.916 1.00 75.50 96 TRP A N 1
ATOM 752 C CA . TRP A 1 96 ? 16.629 -5.395 -29.796 1.00 75.50 96 TRP A CA 1
ATOM 753 C C . TRP A 1 96 ? 15.367 -6.256 -29.904 1.00 75.50 96 TRP A C 1
ATOM 755 O O . TRP A 1 96 ? 14.253 -5.736 -29.924 1.00 75.50 96 TRP A O 1
ATOM 765 N N . GLU A 1 97 ? 15.544 -7.573 -29.976 1.00 78.12 97 GLU A N 1
ATOM 766 C CA . GLU A 1 97 ? 14.460 -8.552 -30.055 1.00 78.12 97 GLU A CA 1
ATOM 767 C C . GLU A 1 97 ? 14.465 -9.464 -28.817 1.00 78.12 97 GLU A C 1
ATOM 769 O O . GLU A 1 97 ? 15.507 -9.729 -28.211 1.00 78.12 97 GLU A O 1
ATOM 774 N N . GLY A 1 98 ? 13.289 -9.968 -28.440 1.00 81.38 98 GLY A N 1
ATOM 775 C CA . GLY A 1 98 ? 13.105 -10.839 -27.275 1.00 81.38 98 GLY A CA 1
ATOM 776 C C . GLY A 1 98 ? 12.501 -10.117 -26.070 1.00 81.38 98 GLY A C 1
ATOM 777 O O . GLY A 1 98 ? 11.736 -9.168 -26.229 1.00 81.38 98 GLY A O 1
ATOM 778 N N . GLY A 1 99 ? 12.825 -10.601 -24.871 1.00 84.88 99 GLY A N 1
ATOM 779 C CA . GLY A 1 99 ? 12.253 -10.124 -23.614 1.00 84.88 99 GLY A CA 1
ATOM 780 C C . GLY A 1 99 ? 11.051 -10.941 -23.116 1.00 84.88 99 GLY A C 1
ATOM 781 O O . GLY A 1 99 ? 10.564 -11.840 -23.810 1.00 84.88 99 GLY A O 1
ATOM 782 N N . PRO A 1 100 ? 10.575 -10.658 -21.890 1.00 88.19 100 PRO A N 1
ATOM 783 C CA . PRO A 1 100 ? 9.448 -11.359 -21.285 1.00 88.19 100 PRO A CA 1
ATOM 784 C C . PRO A 1 100 ? 8.126 -11.018 -21.986 1.00 88.19 100 PRO A C 1
ATOM 786 O O . PRO A 1 100 ? 7.967 -9.953 -22.586 1.00 88.19 100 PRO A O 1
ATOM 789 N N . SER A 1 101 ? 7.130 -11.898 -21.866 1.00 90.38 101 SER A N 1
ATOM 790 C CA . SER A 1 101 ? 5.784 -11.620 -22.379 1.00 90.38 101 SER A CA 1
ATOM 791 C C . SER A 1 101 ? 5.143 -10.422 -21.663 1.00 90.38 101 SER A C 1
ATOM 793 O O . SER A 1 101 ? 5.378 -10.189 -20.477 1.00 90.38 101 SER A O 1
ATOM 795 N N . LYS A 1 102 ? 4.274 -9.679 -22.363 1.00 88.38 102 LYS A N 1
ATOM 796 C CA . LYS A 1 102 ? 3.566 -8.510 -21.798 1.00 88.38 102 LYS A CA 1
ATOM 797 C C . LYS A 1 102 ? 2.742 -8.855 -20.555 1.00 88.38 102 LYS A C 1
ATOM 799 O O . LYS A 1 102 ? 2.701 -8.065 -19.616 1.00 88.38 102 LYS A O 1
ATOM 804 N N . ASP A 1 103 ? 2.147 -10.044 -20.529 1.00 90.00 103 ASP A N 1
ATOM 805 C CA . ASP A 1 103 ? 1.388 -10.528 -19.374 1.00 90.00 103 ASP A CA 1
ATOM 806 C C . ASP A 1 103 ? 2.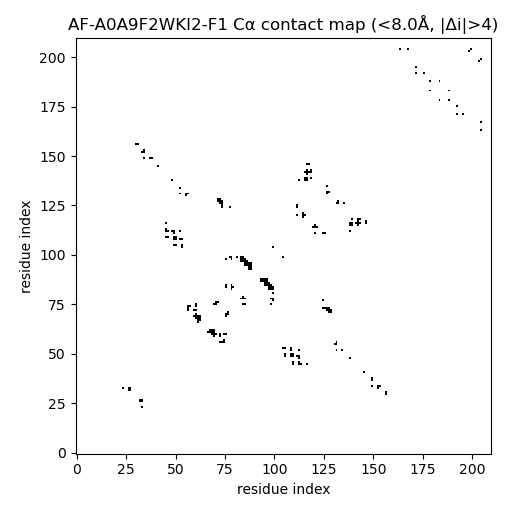308 -10.764 -18.173 1.00 90.00 103 ASP A C 1
ATOM 808 O O . ASP A 1 103 ? 2.001 -10.331 -17.062 1.00 90.00 103 ASP A O 1
ATOM 812 N N . SER A 1 104 ? 3.475 -11.381 -18.398 1.00 90.31 104 SER A N 1
ATOM 813 C CA . SER A 1 104 ? 4.472 -11.585 -17.346 1.00 90.31 104 SER A CA 1
ATOM 814 C C . SER A 1 104 ? 5.023 -10.258 -16.834 1.00 90.31 104 SER A C 1
ATOM 816 O O . SER A 1 104 ? 5.186 -10.107 -15.629 1.00 90.31 104 SER A O 1
ATOM 818 N N . LEU A 1 105 ? 5.276 -9.289 -17.718 1.00 91.31 105 LEU A N 1
ATOM 819 C CA . LEU A 1 105 ? 5.732 -7.951 -17.336 1.00 91.31 105 LEU A CA 1
ATOM 820 C C . LEU A 1 105 ? 4.716 -7.272 -16.418 1.00 91.31 105 LEU A C 1
ATOM 822 O O . LEU A 1 105 ? 5.075 -6.820 -15.333 1.00 91.31 105 LEU A O 1
ATOM 826 N N . TYR A 1 106 ? 3.441 -7.271 -16.809 1.00 92.06 106 TYR A N 1
ATOM 827 C CA . TYR A 1 106 ? 2.376 -6.669 -16.016 1.00 92.06 106 TYR A CA 1
ATOM 828 C C . TYR A 1 106 ? 2.209 -7.345 -14.647 1.00 92.06 106 TYR A C 1
ATOM 830 O O . TYR A 1 106 ? 2.150 -6.656 -13.626 1.00 92.06 106 TYR A O 1
ATOM 838 N N . ILE A 1 107 ? 2.170 -8.682 -14.604 1.00 94.06 107 ILE A N 1
ATOM 839 C CA . ILE A 1 107 ? 2.040 -9.440 -13.350 1.00 94.06 107 ILE A CA 1
ATOM 840 C C . ILE A 1 107 ? 3.233 -9.162 -12.433 1.00 94.06 107 ILE A C 1
ATOM 842 O O . ILE A 1 107 ? 3.039 -8.901 -11.246 1.00 94.06 107 ILE A O 1
ATOM 846 N N . THR A 1 108 ? 4.454 -9.153 -12.970 1.00 94.12 108 THR A N 1
ATOM 847 C CA . THR A 1 108 ? 5.663 -8.888 -12.188 1.00 94.12 108 THR A CA 1
ATOM 848 C C . THR A 1 108 ? 5.717 -7.447 -11.675 1.00 94.12 108 THR A C 1
ATOM 850 O O . THR A 1 108 ? 6.046 -7.229 -10.508 1.00 94.12 108 THR A O 1
ATOM 853 N N . SER A 1 109 ? 5.342 -6.451 -12.486 1.00 94.25 109 SER A N 1
ATOM 854 C CA . SER A 1 109 ? 5.261 -5.052 -12.040 1.00 94.25 109 SER A CA 1
ATOM 855 C C . SER A 1 109 ? 4.205 -4.851 -10.953 1.00 94.25 109 SER A C 1
ATOM 857 O O . SER A 1 109 ? 4.436 -4.115 -9.988 1.00 94.25 109 SER A O 1
ATOM 859 N N . LEU A 1 110 ? 3.055 -5.522 -11.081 1.00 94.44 110 LEU A N 1
ATOM 860 C CA . LEU A 1 110 ? 2.009 -5.500 -10.064 1.00 94.44 110 LEU A CA 1
ATOM 861 C C . LEU A 1 110 ? 2.481 -6.186 -8.781 1.00 94.44 110 LEU A C 1
ATOM 863 O O . LEU A 1 110 ? 2.272 -5.644 -7.702 1.00 94.44 110 LEU A O 1
ATOM 867 N N . TYR A 1 111 ? 3.163 -7.327 -8.891 1.00 95.00 111 TYR A N 1
ATOM 868 C CA . TYR A 1 111 ? 3.762 -8.028 -7.759 1.00 95.00 111 TYR A CA 1
ATOM 869 C C . TYR A 1 111 ? 4.763 -7.140 -7.011 1.00 95.00 111 TYR A C 1
ATOM 871 O O . TYR A 1 111 ? 4.611 -6.955 -5.805 1.00 95.00 111 TYR A O 1
ATOM 879 N N . PHE A 1 112 ? 5.718 -6.515 -7.709 1.00 95.06 112 PHE A N 1
ATOM 880 C CA . PHE A 1 112 ? 6.673 -5.587 -7.093 1.00 95.06 112 PHE A CA 1
ATOM 881 C C . PHE A 1 112 ? 5.947 -4.465 -6.341 1.00 95.06 112 PHE A C 1
ATOM 883 O O . PHE A 1 112 ? 6.171 -4.255 -5.148 1.00 95.06 112 PHE A O 1
ATOM 890 N N . THR A 1 113 ? 4.996 -3.814 -7.012 1.00 95.12 113 THR A N 1
ATOM 891 C CA . THR A 1 113 ? 4.239 -2.703 -6.432 1.00 95.12 113 THR A CA 1
ATOM 892 C C . THR A 1 113 ? 3.437 -3.139 -5.210 1.00 95.12 113 THR A C 1
ATOM 894 O O . THR A 1 113 ? 3.474 -2.469 -4.182 1.00 95.12 113 THR A O 1
ATOM 897 N N . MET A 1 114 ? 2.758 -4.285 -5.279 1.00 94.56 114 MET A N 1
ATOM 898 C CA . MET A 1 114 ? 2.019 -4.846 -4.149 1.00 94.56 114 MET A CA 1
ATOM 899 C C . MET A 1 114 ? 2.952 -5.133 -2.976 1.00 94.56 114 MET A C 1
ATOM 901 O O . MET A 1 114 ? 2.665 -4.690 -1.872 1.00 94.56 114 MET A O 1
ATOM 905 N N . THR A 1 115 ? 4.090 -5.793 -3.209 1.00 94.81 115 THR A N 1
ATOM 906 C CA . THR A 1 115 ? 5.043 -6.130 -2.137 1.00 94.81 115 THR A CA 1
ATOM 907 C C . THR A 1 115 ? 5.657 -4.900 -1.471 1.00 94.81 115 THR A C 1
ATOM 909 O O . THR A 1 115 ? 5.931 -4.945 -0.271 1.00 94.81 115 THR A O 1
ATOM 912 N N . SER A 1 116 ? 5.837 -3.808 -2.218 1.00 94.50 116 SER A N 1
ATOM 913 C CA . SER A 1 116 ? 6.298 -2.519 -1.697 1.00 94.50 116 SER A CA 1
ATOM 914 C C . SER A 1 116 ? 5.200 -1.811 -0.894 1.00 94.50 116 SER A C 1
ATOM 916 O O . SER A 1 116 ? 5.418 -1.429 0.256 1.00 94.50 116 SER A O 1
ATOM 918 N N . LEU A 1 117 ? 3.979 -1.720 -1.439 1.00 93.94 117 LEU A N 1
ATOM 919 C CA . LEU A 1 117 ? 2.834 -1.087 -0.774 1.00 93.94 117 LEU A CA 1
ATOM 920 C C . LEU A 1 117 ? 2.393 -1.820 0.501 1.00 93.94 117 LEU A C 1
ATOM 922 O O . LEU A 1 117 ? 1.984 -1.174 1.462 1.00 93.94 117 LEU A O 1
ATOM 926 N N . THR A 1 118 ? 2.470 -3.153 0.529 1.00 92.81 118 THR A N 1
ATOM 927 C CA . THR A 1 118 ? 2.161 -3.961 1.720 1.00 92.81 118 THR A CA 1
ATOM 928 C C . THR A 1 118 ? 3.346 -4.089 2.674 1.00 92.81 118 THR A C 1
ATOM 930 O O . THR A 1 118 ? 3.250 -4.820 3.656 1.00 92.81 118 THR A O 1
ATOM 933 N N . THR A 1 119 ? 4.469 -3.416 2.402 1.00 92.62 119 THR A N 1
ATOM 934 C CA . THR A 1 119 ? 5.691 -3.432 3.226 1.00 92.62 119 THR A CA 1
ATOM 935 C C . THR A 1 119 ? 6.329 -4.819 3.408 1.00 92.62 119 THR A C 1
ATOM 937 O O . THR A 1 119 ? 7.116 -5.020 4.325 1.00 92.62 119 THR A O 1
ATOM 940 N N . ILE A 1 120 ? 6.014 -5.782 2.531 1.00 95.12 120 ILE A N 1
ATOM 941 C CA . ILE A 1 120 ? 6.578 -7.143 2.588 1.00 95.12 120 ILE A CA 1
ATOM 942 C C . ILE A 1 120 ? 8.004 -7.155 2.030 1.00 95.12 120 ILE A C 1
ATOM 944 O O . ILE A 1 120 ? 8.898 -7.722 2.646 1.00 95.12 120 ILE A O 1
ATOM 948 N N . GLY A 1 121 ? 8.211 -6.537 0.861 1.00 91.00 121 GLY A N 1
ATOM 949 C CA . GLY A 1 121 ? 9.543 -6.314 0.293 1.00 91.00 121 GLY A CA 1
ATOM 950 C C . GLY A 1 121 ? 10.401 -7.570 0.093 1.00 91.00 121 GLY A C 1
ATOM 951 O O . GLY A 1 121 ? 11.548 -7.585 0.521 1.00 91.00 121 GLY A O 1
ATOM 952 N N . PHE A 1 122 ? 9.891 -8.608 -0.584 1.00 90.88 122 PHE A N 1
ATOM 953 C CA . PHE A 1 122 ? 10.640 -9.862 -0.808 1.00 90.88 122 PHE A CA 1
ATOM 954 C C . PHE A 1 122 ? 12.004 -9.689 -1.503 1.00 90.88 122 PHE A C 1
ATOM 956 O O . PHE A 1 122 ? 12.870 -10.541 -1.347 1.00 90.88 122 PHE A O 1
ATOM 963 N N . GLY A 1 123 ? 12.191 -8.628 -2.297 1.00 86.81 123 GLY A N 1
ATOM 964 C CA . GLY A 1 123 ? 13.474 -8.308 -2.936 1.00 86.81 123 GLY A CA 1
ATOM 965 C C . GLY A 1 123 ? 13.786 -9.072 -4.229 1.00 86.81 123 GLY A C 1
ATOM 966 O O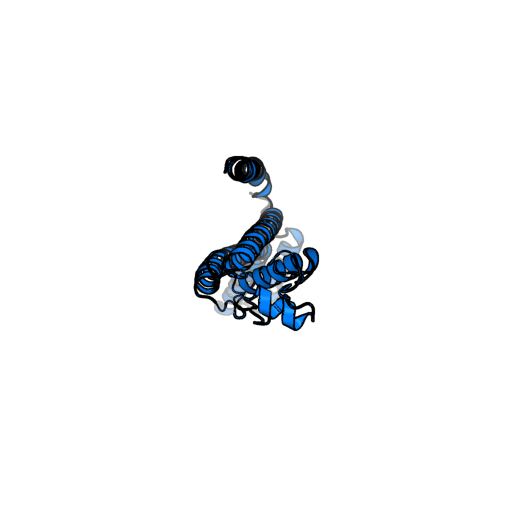 . GLY A 1 123 ? 14.826 -8.825 -4.825 1.00 86.81 123 GLY A O 1
ATOM 967 N N . ASN A 1 124 ? 12.891 -9.945 -4.706 1.00 86.44 124 ASN A N 1
ATOM 968 C CA . ASN A 1 124 ? 13.077 -10.668 -5.978 1.00 86.44 124 ASN A CA 1
ATOM 969 C C . ASN A 1 124 ? 13.144 -9.727 -7.195 1.00 86.44 124 ASN A C 1
ATOM 971 O O . ASN A 1 124 ? 13.806 -10.032 -8.179 1.00 86.44 124 ASN A O 1
ATOM 975 N N . ILE A 1 125 ? 12.430 -8.602 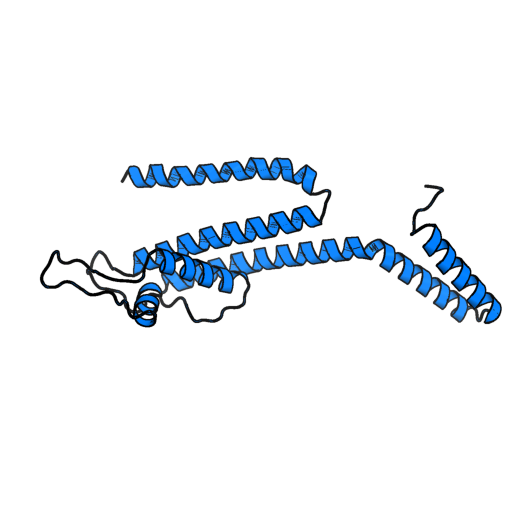-7.126 1.00 88.94 125 ILE A N 1
ATOM 976 C CA . ILE A 1 125 ? 12.564 -7.467 -8.040 1.00 88.94 125 ILE A CA 1
ATOM 977 C C . ILE A 1 125 ? 12.940 -6.278 -7.170 1.00 88.94 125 ILE A C 1
ATOM 979 O O . ILE A 1 125 ? 12.245 -5.994 -6.191 1.00 88.94 125 ILE A O 1
ATOM 983 N N . ALA A 1 126 ? 14.036 -5.610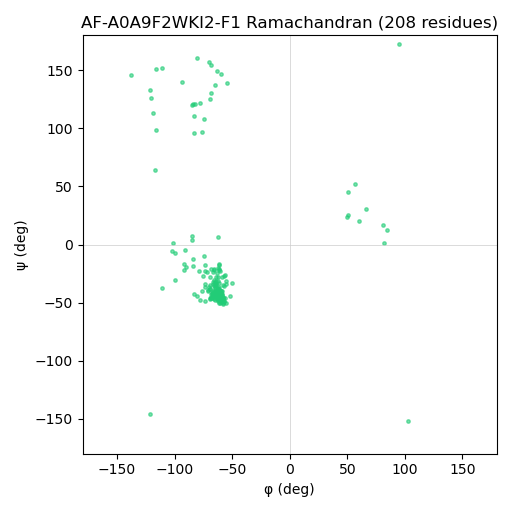 -7.510 1.00 88.75 126 ALA A N 1
ATOM 984 C CA . ALA A 1 126 ? 14.558 -4.490 -6.748 1.00 88.75 126 ALA A CA 1
ATOM 985 C C . ALA A 1 126 ? 15.011 -3.364 -7.689 1.00 88.75 126 ALA A C 1
ATOM 987 O O . ALA A 1 126 ? 15.503 -3.654 -8.780 1.00 88.75 126 ALA A O 1
ATOM 988 N N . PRO A 1 127 ? 14.860 -2.094 -7.272 1.00 90.06 127 PRO A N 1
ATOM 989 C CA . PRO A 1 127 ? 15.369 -0.955 -8.019 1.00 90.06 127 PRO A CA 1
ATOM 990 C C . PRO A 1 127 ? 16.899 -0.939 -7.988 1.00 90.06 127 PRO A C 1
ATOM 992 O O . PRO A 1 127 ? 17.512 -0.917 -6.916 1.00 90.06 127 PRO A O 1
ATOM 995 N N . THR A 1 128 ? 17.530 -0.903 -9.151 1.00 90.25 128 THR A N 1
ATOM 996 C CA . THR A 1 128 ? 18.994 -0.880 -9.273 1.00 90.25 128 THR A CA 1
ATOM 997 C C . THR A 1 128 ? 19.496 0.453 -9.797 1.00 90.25 128 THR A C 1
ATOM 999 O O . THR A 1 128 ? 20.512 0.962 -9.309 1.00 90.25 128 THR A O 1
ATOM 1002 N N . THR A 1 129 ? 18.763 1.059 -10.725 1.00 89.44 129 THR A N 1
ATOM 1003 C CA . THR A 1 129 ? 19.099 2.355 -11.310 1.00 89.44 129 THR A CA 1
ATOM 1004 C C . THR A 1 129 ? 18.677 3.499 -10.390 1.00 89.44 129 THR A C 1
ATOM 1006 O O . THR A 1 129 ? 17.841 3.345 -9.495 1.00 89.44 129 THR A O 1
ATOM 1009 N N . ASP A 1 130 ? 19.256 4.681 -10.592 1.00 90.31 130 ASP A N 1
ATOM 1010 C CA . ASP A 1 130 ? 18.912 5.850 -9.780 1.00 90.31 130 ASP A CA 1
ATOM 1011 C C . ASP A 1 130 ? 17.457 6.297 -10.004 1.00 90.31 130 ASP A C 1
ATOM 1013 O O . ASP A 1 130 ? 16.781 6.677 -9.046 1.00 90.31 130 A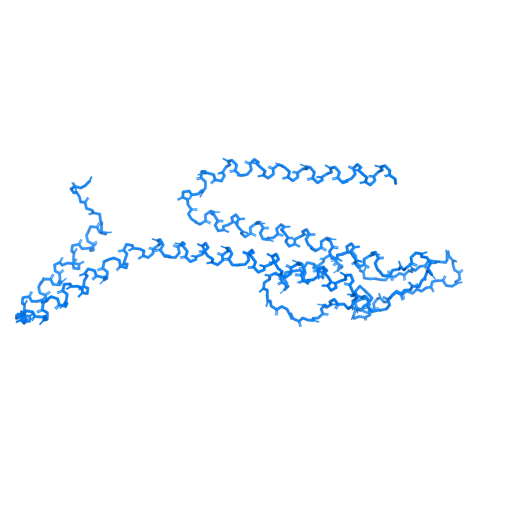SP A O 1
ATOM 1017 N N . GLY A 1 131 ? 16.940 6.182 -11.234 1.00 88.50 131 GLY A N 1
ATOM 1018 C CA . GLY A 1 131 ? 15.542 6.480 -11.556 1.00 88.50 131 GLY A CA 1
ATOM 1019 C C . GLY A 1 131 ? 14.572 5.516 -10.872 1.00 88.50 131 GLY A C 1
ATOM 1020 O O . GLY A 1 131 ? 13.628 5.950 -10.203 1.00 88.50 131 GLY A O 1
ATOM 1021 N N . GLU A 1 132 ? 14.853 4.213 -10.949 1.00 92.31 132 GLU A N 1
ATOM 1022 C CA . GLU A 1 132 ? 14.095 3.173 -10.251 1.00 92.31 132 GLU A CA 1
ATOM 1023 C C . GLU A 1 132 ? 14.118 3.382 -8.725 1.00 92.31 132 GLU A C 1
ATOM 1025 O O . GLU A 1 132 ? 13.081 3.270 -8.065 1.00 92.31 132 GLU A O 1
ATOM 1030 N N . LYS A 1 133 ? 15.275 3.740 -8.148 1.00 93.88 133 LYS A N 1
ATOM 1031 C CA . LYS A 1 133 ? 15.428 3.997 -6.704 1.00 93.88 133 LYS A CA 1
ATOM 1032 C C . LYS A 1 133 ? 14.623 5.207 -6.245 1.00 93.88 133 LYS A C 1
ATOM 1034 O O . LYS A 1 133 ? 13.905 5.104 -5.251 1.00 93.88 133 LYS A O 1
ATOM 1039 N N . ILE A 1 134 ? 14.703 6.334 -6.958 1.00 94.50 134 ILE A N 1
ATOM 1040 C CA . ILE A 1 134 ? 13.940 7.551 -6.629 1.00 94.50 134 ILE A CA 1
ATOM 1041 C C . ILE A 1 134 ? 12.439 7.252 -6.646 1.00 94.50 134 ILE A C 1
ATOM 1043 O O . ILE A 1 134 ? 11.716 7.613 -5.712 1.00 94.50 134 ILE A O 1
ATOM 1047 N N . PHE A 1 135 ? 11.969 6.544 -7.675 1.00 93.88 135 PHE A N 1
ATOM 1048 C CA . PHE A 1 135 ? 10.571 6.146 -7.758 1.00 93.88 135 PHE A CA 1
ATOM 1049 C C . PHE A 1 135 ? 10.176 5.174 -6.641 1.00 93.88 135 PHE A C 1
ATOM 1051 O O . PHE A 1 135 ? 9.115 5.339 -6.040 1.00 93.88 135 PHE A O 1
ATOM 1058 N N . SER A 1 136 ? 11.030 4.205 -6.304 1.00 94.06 136 SER A N 1
ATOM 1059 C CA . SER A 1 136 ? 10.776 3.273 -5.203 1.00 94.06 136 SER A CA 1
ATOM 1060 C C . SER A 1 136 ? 10.642 3.997 -3.861 1.00 94.06 136 SER A C 1
ATOM 1062 O O . SER A 1 136 ? 9.729 3.691 -3.099 1.00 94.06 136 SER A O 1
ATOM 1064 N N . VAL A 1 137 ? 11.482 4.999 -3.577 1.00 95.44 137 VAL A N 1
ATOM 1065 C CA . VAL A 1 137 ? 11.363 5.818 -2.355 1.00 95.44 137 VAL A CA 1
ATOM 1066 C C . VAL A 1 137 ? 10.019 6.554 -2.316 1.00 95.44 137 VAL A C 1
ATOM 1068 O O . VAL A 1 137 ? 9.329 6.532 -1.293 1.00 95.44 137 VAL A O 1
ATOM 1071 N N . ALA A 1 138 ? 9.603 7.159 -3.432 1.00 94.25 138 ALA A N 1
ATOM 1072 C CA . ALA A 1 138 ? 8.303 7.824 -3.528 1.00 94.25 138 ALA A CA 1
ATOM 1073 C C . ALA A 1 138 ? 7.133 6.837 -3.344 1.00 94.25 138 ALA A C 1
ATOM 1075 O O . ALA A 1 138 ? 6.190 7.123 -2.602 1.00 94.25 138 ALA A O 1
ATOM 1076 N N . MET A 1 139 ? 7.215 5.656 -3.964 1.00 94.12 139 MET A N 1
ATOM 1077 C CA . MET A 1 139 ? 6.230 4.581 -3.828 1.00 94.12 139 MET A CA 1
ATOM 1078 C C . MET A 1 139 ? 6.096 4.124 -2.373 1.00 94.12 139 MET A C 1
ATOM 1080 O O . MET A 1 139 ? 4.977 3.992 -1.882 1.00 94.12 139 MET A O 1
ATOM 1084 N N . MET A 1 140 ? 7.213 3.916 -1.673 1.00 94.75 140 MET A N 1
ATOM 1085 C CA . MET A 1 140 ? 7.217 3.486 -0.272 1.00 94.75 140 MET A CA 1
ATOM 1086 C C . MET A 1 140 ? 6.561 4.527 0.644 1.00 94.75 140 MET A C 1
ATOM 1088 O O . MET A 1 140 ? 5.776 4.163 1.520 1.00 94.75 140 MET A O 1
ATOM 1092 N N . MET A 1 141 ? 6.812 5.822 0.412 1.00 94.94 141 MET A N 1
ATOM 1093 C CA . MET A 1 141 ? 6.161 6.903 1.161 1.00 94.94 141 MET A CA 1
ATOM 1094 C C . MET A 1 141 ? 4.637 6.866 0.980 1.00 94.94 141 MET A C 1
ATOM 1096 O O . MET A 1 141 ? 3.894 6.832 1.961 1.00 94.94 141 MET A O 1
ATOM 1100 N N . VAL A 1 142 ? 4.162 6.790 -0.268 1.00 91.50 142 VAL A N 1
ATOM 1101 C CA . VAL A 1 142 ? 2.726 6.675 -0.578 1.00 91.50 142 VAL A CA 1
ATOM 1102 C C . VAL A 1 142 ? 2.127 5.400 0.026 1.00 91.50 142 VAL A C 1
ATOM 1104 O O . VAL A 1 142 ? 1.049 5.447 0.620 1.00 91.50 142 VAL A O 1
ATOM 1107 N N . GLY A 1 143 ? 2.837 4.276 -0.078 1.00 92.50 143 GLY A N 1
ATOM 1108 C CA . GLY A 1 143 ? 2.420 2.988 0.471 1.00 92.50 143 GLY A CA 1
ATOM 1109 C C . GLY A 1 143 ? 2.230 3.024 1.979 1.00 92.50 143 GLY A C 1
ATOM 1110 O O . GLY A 1 143 ? 1.177 2.619 2.463 1.00 92.50 143 GLY A O 1
ATOM 1111 N N . SER A 1 144 ? 3.191 3.590 2.712 1.00 93.75 144 SER A N 1
ATOM 1112 C CA . SER A 1 144 ? 3.111 3.711 4.171 1.00 93.75 144 SER A CA 1
ATOM 1113 C C . SER A 1 144 ? 1.886 4.508 4.637 1.00 93.75 144 SER A C 1
ATOM 1115 O O . SER A 1 144 ? 1.182 4.073 5.548 1.00 93.75 144 SER A O 1
ATOM 1117 N N . LEU A 1 145 ? 1.569 5.625 3.971 1.00 92.62 145 LEU A N 1
ATOM 1118 C CA . LEU A 1 145 ? 0.412 6.461 4.301 1.00 92.62 145 LEU A CA 1
ATOM 1119 C C . LEU A 1 145 ? -0.915 5.750 4.005 1.00 92.62 145 LEU A C 1
ATOM 1121 O O . LEU A 1 145 ? -1.844 5.794 4.817 1.00 92.62 145 LEU A O 1
ATOM 1125 N N . LEU A 1 146 ? -1.006 5.066 2.861 1.00 90.81 146 LEU A N 1
ATOM 1126 C CA . LEU A 1 146 ? -2.189 4.282 2.501 1.00 90.81 146 LEU A CA 1
ATOM 1127 C C . LEU A 1 146 ? -2.399 3.116 3.467 1.00 90.81 146 LEU A C 1
ATOM 1129 O O . LEU A 1 146 ? -3.510 2.921 3.960 1.00 90.81 146 LEU A O 1
ATOM 1133 N N . TYR A 1 147 ? -1.333 2.380 3.780 1.00 91.38 147 TYR A N 1
ATOM 1134 C CA . TYR A 1 147 ? -1.380 1.255 4.704 1.00 91.38 147 TYR A CA 1
ATOM 1135 C C . TYR A 1 147 ? -1.798 1.697 6.112 1.00 91.38 147 TYR A C 1
ATOM 1137 O O . TYR A 1 147 ? -2.714 1.113 6.692 1.00 91.38 147 TYR A O 1
ATOM 1145 N N . ALA A 1 148 ? -1.213 2.786 6.625 1.00 93.12 148 ALA A N 1
ATOM 1146 C CA . ALA A 1 148 ? -1.592 3.375 7.908 1.00 93.12 148 ALA A CA 1
ATOM 1147 C C . ALA A 1 148 ? -3.068 3.803 7.935 1.00 93.12 148 ALA A C 1
ATOM 1149 O O . ALA A 1 148 ? -3.765 3.562 8.919 1.00 93.12 148 ALA A O 1
ATOM 1150 N N . THR A 1 149 ? -3.573 4.377 6.839 1.00 89.38 149 THR A N 1
ATOM 1151 C CA . THR A 1 149 ? -4.983 4.780 6.726 1.00 89.38 149 THR A CA 1
ATOM 1152 C C . THR A 1 149 ? -5.917 3.572 6.782 1.00 89.38 149 THR A C 1
ATOM 1154 O O . THR A 1 149 ? -6.916 3.604 7.501 1.00 89.38 149 THR A O 1
ATOM 1157 N N . ILE A 1 150 ? -5.596 2.488 6.071 1.00 88.94 150 ILE A N 1
ATOM 1158 C CA . ILE A 1 150 ? -6.386 1.247 6.102 1.00 88.94 150 ILE A CA 1
ATOM 1159 C C . ILE A 1 150 ? -6.408 0.677 7.522 1.00 88.94 150 ILE A C 1
ATOM 1161 O O . ILE A 1 150 ? -7.484 0.421 8.059 1.00 88.94 150 ILE A O 1
ATOM 1165 N N . PHE A 1 151 ? -5.241 0.541 8.158 1.00 90.81 151 PHE A N 1
ATOM 1166 C CA . PHE A 1 151 ? -5.139 0.016 9.522 1.00 90.81 151 PHE A CA 1
ATOM 1167 C C . PHE A 1 151 ? -5.860 0.892 10.555 1.00 90.81 151 PHE A C 1
ATOM 1169 O O . PHE A 1 151 ? -6.519 0.371 11.458 1.00 90.81 151 PHE A O 1
ATOM 1176 N N . GLY A 1 152 ? -5.789 2.217 10.403 1.00 91.62 152 GLY A N 1
ATOM 1177 C CA . GLY A 1 152 ? -6.526 3.167 11.232 1.00 91.62 152 GLY A CA 1
ATOM 1178 C C . GLY A 1 152 ? -8.037 2.965 11.122 1.00 91.62 152 GLY A C 1
ATOM 1179 O O . GLY A 1 152 ? -8.711 2.825 12.138 1.00 91.62 152 GLY A O 1
ATOM 1180 N N . ASN A 1 153 ? -8.560 2.839 9.900 1.00 86.94 153 ASN A N 1
ATOM 1181 C CA 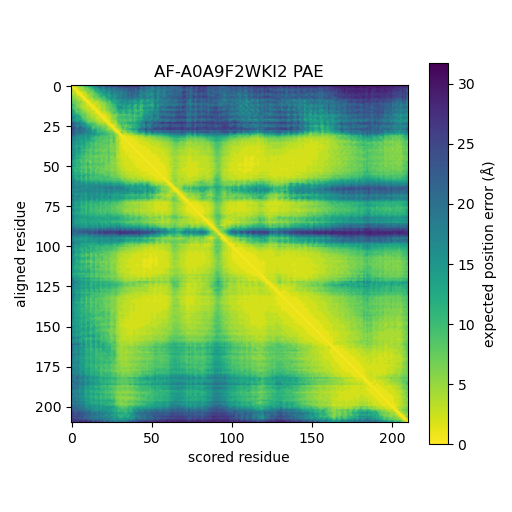. ASN A 1 153 ? -9.987 2.595 9.676 1.00 86.94 153 ASN A CA 1
ATOM 1182 C C . ASN A 1 153 ? -10.438 1.233 10.217 1.00 86.94 153 ASN A C 1
ATOM 1184 O O . ASN A 1 153 ? -11.489 1.149 10.850 1.00 86.94 153 ASN A O 1
ATOM 1188 N N . VAL A 1 154 ? -9.634 0.179 10.037 1.00 87.94 154 VAL A N 1
ATOM 1189 C CA . VAL A 1 154 ? -9.898 -1.128 10.659 1.00 87.94 154 VAL A CA 1
ATOM 1190 C C . VAL A 1 154 ? -9.988 -0.973 12.177 1.00 87.94 154 VAL A C 1
ATOM 1192 O O . VAL A 1 154 ? -10.967 -1.407 12.778 1.00 87.94 154 VAL A O 1
ATOM 1195 N N . THR A 1 155 ? -9.027 -0.287 12.797 1.00 90.25 155 THR A N 1
ATOM 1196 C CA . THR A 1 155 ? -9.023 -0.047 14.248 1.00 90.25 155 THR A CA 1
ATOM 1197 C C . THR A 1 155 ? -10.288 0.678 14.706 1.00 90.25 155 THR A C 1
ATOM 1199 O O . THR A 1 155 ? -10.916 0.247 15.670 1.00 90.25 155 THR A O 1
ATOM 1202 N N . THR A 1 156 ? -10.716 1.725 13.996 1.00 87.38 156 THR A N 1
ATOM 1203 C CA . THR A 1 156 ? -11.955 2.452 14.307 1.00 87.38 156 THR A CA 1
ATOM 1204 C C . THR A 1 156 ? -13.191 1.557 14.208 1.00 87.38 156 THR A C 1
ATOM 1206 O O . THR A 1 156 ? -14.031 1.593 15.104 1.00 87.38 156 THR A O 1
ATOM 1209 N N . ILE A 1 157 ? -13.293 0.709 13.179 1.00 84.75 157 ILE A N 1
ATOM 1210 C CA . ILE A 1 157 ? -14.410 -0.241 13.030 1.00 84.75 157 ILE A CA 1
ATOM 1211 C C . ILE A 1 157 ? -14.440 -1.222 14.205 1.00 84.75 157 ILE A C 1
ATOM 1213 O O . ILE A 1 157 ? -15.494 -1.449 14.798 1.00 84.75 157 ILE A O 1
ATOM 1217 N N . PHE A 1 158 ? -13.283 -1.774 14.578 1.00 83.88 158 PHE A N 1
ATOM 1218 C CA . PHE A 1 158 ? -13.168 -2.662 15.734 1.00 83.88 158 PHE A CA 1
ATOM 1219 C C . PHE A 1 158 ? -13.578 -1.952 17.030 1.00 83.88 158 PHE A C 1
ATOM 1221 O O . PHE A 1 158 ? -14.374 -2.487 17.799 1.00 83.88 158 PHE A O 1
ATOM 1228 N N . GLN A 1 159 ? -13.094 -0.729 17.255 1.00 87.25 159 GLN A N 1
ATOM 1229 C CA . GLN A 1 159 ? -13.461 0.070 18.424 1.00 87.25 159 GLN A CA 1
ATOM 1230 C C . GLN A 1 159 ? -14.967 0.339 18.483 1.00 87.25 159 GLN A C 1
ATOM 1232 O O . GLN A 1 159 ? -15.567 0.169 19.539 1.00 87.25 159 GLN A O 1
ATOM 1237 N N . GLN A 1 160 ? -15.593 0.701 17.360 1.00 85.00 160 GLN A N 1
ATOM 1238 C CA . GLN A 1 160 ? -17.037 0.932 17.282 1.00 85.00 160 GLN A CA 1
ATOM 1239 C C . GLN A 1 160 ? -17.840 -0.346 17.551 1.00 85.00 160 GLN A C 1
ATOM 1241 O O . GLN A 1 160 ? -18.794 -0.317 18.326 1.00 85.00 160 GLN A O 1
ATOM 1246 N N . MET A 1 161 ? -17.430 -1.477 16.971 1.00 82.06 161 MET A N 1
ATOM 1247 C CA . MET A 1 161 ? -18.093 -2.771 17.160 1.00 82.06 161 MET A CA 1
ATOM 1248 C C . MET A 1 161 ? -18.052 -3.233 18.622 1.00 82.06 161 MET A C 1
ATOM 1250 O O . MET A 1 161 ? -19.039 -3.758 19.135 1.00 82.06 161 MET A O 1
ATOM 1254 N N . TYR A 1 162 ? -16.928 -3.013 19.309 1.00 85.44 162 TYR A N 1
ATOM 1255 C CA . TYR A 1 162 ? -16.755 -3.407 20.708 1.00 85.44 162 TYR A CA 1
ATOM 1256 C C . TYR A 1 162 ? -17.145 -2.322 21.720 1.00 85.44 162 TYR A C 1
ATOM 1258 O O . TYR A 1 162 ? -17.163 -2.616 22.913 1.00 85.44 162 TYR A O 1
ATOM 1266 N N . ALA A 1 163 ? -17.507 -1.105 21.297 1.00 88.56 163 ALA A N 1
ATOM 1267 C CA . ALA A 1 163 ? -17.782 0.017 22.200 1.00 88.56 163 ALA A CA 1
ATOM 1268 C C . ALA A 1 163 ? -18.862 -0.304 23.247 1.00 88.56 163 ALA A C 1
ATOM 1270 O O . ALA A 1 163 ? -18.670 -0.048 24.437 1.00 88.56 163 ALA A O 1
ATOM 1271 N N . ASN A 1 164 ? -19.978 -0.912 22.825 1.00 84.31 164 ASN A N 1
ATOM 1272 C CA . ASN A 1 164 ? -21.096 -1.225 23.721 1.00 84.31 164 ASN A CA 1
ATOM 1273 C C . ASN A 1 164 ? -20.724 -2.312 24.746 1.00 84.31 164 ASN A C 1
ATOM 1275 O O . ASN A 1 164 ? -20.963 -2.169 25.944 1.00 84.31 164 ASN A O 1
ATOM 1279 N N . THR A 1 165 ? -20.066 -3.376 24.284 1.00 87.12 165 THR A N 1
ATOM 1280 C CA . THR A 1 165 ? -19.604 -4.475 25.141 1.00 87.12 165 THR A CA 1
ATOM 1281 C C . THR A 1 165 ? -18.505 -4.024 26.101 1.00 87.12 165 THR A C 1
ATOM 1283 O O . THR A 1 165 ? -18.521 -4.400 27.271 1.00 87.12 165 THR A O 1
ATOM 1286 N N . ASN A 1 166 ? -17.574 -3.183 25.645 1.00 90.19 166 ASN A N 1
ATOM 1287 C CA . ASN A 1 166 ? -16.497 -2.673 26.488 1.00 90.19 166 ASN A CA 1
ATOM 1288 C C . ASN A 1 166 ? -17.045 -1.763 27.597 1.00 90.19 166 ASN A C 1
ATOM 1290 O O . ASN A 1 166 ? -16.664 -1.920 28.753 1.00 90.19 166 ASN A O 1
ATOM 1294 N N . ARG A 1 167 ? -18.022 -0.900 27.279 1.00 89.94 167 ARG A N 1
ATOM 1295 C CA . ARG A 1 167 ? -18.735 -0.079 28.271 1.00 89.94 167 ARG A CA 1
ATOM 1296 C C . ARG A 1 167 ? -19.476 -0.931 29.306 1.00 89.94 167 ARG A C 1
ATOM 1298 O O . ARG A 1 167 ? -19.461 -0.605 30.491 1.00 89.94 167 ARG A O 1
ATOM 1305 N N . TYR A 1 168 ? -20.101 -2.030 28.882 1.00 89.50 168 TYR A N 1
ATOM 1306 C CA . TYR A 1 168 ? -20.717 -2.987 29.804 1.00 89.50 168 TYR A CA 1
ATOM 1307 C C . TYR A 1 168 ? -19.690 -3.624 30.745 1.00 89.50 168 TYR A C 1
ATOM 1309 O O . TYR A 1 168 ? -19.904 -3.654 31.957 1.00 89.50 168 TYR A O 1
ATOM 1317 N N . HIS A 1 169 ? -18.560 -4.093 30.212 1.00 92.25 169 HIS A N 1
ATOM 1318 C CA . HIS A 1 169 ? -17.496 -4.670 31.033 1.00 92.25 169 HIS A CA 1
ATOM 1319 C C . HIS A 1 169 ? -16.887 -3.655 32.003 1.00 92.25 169 HIS A C 1
ATOM 1321 O O . HIS A 1 169 ? -16.627 -4.005 33.153 1.00 92.25 169 HIS A O 1
ATOM 1327 N N . GLU A 1 170 ? -16.707 -2.406 31.578 1.00 94.25 170 GLU A N 1
ATOM 1328 C CA . GLU A 1 170 ? -16.228 -1.317 32.428 1.00 94.25 170 GLU A CA 1
ATOM 1329 C C . GLU A 1 170 ? -17.205 -1.030 33.578 1.00 94.25 170 GLU A C 1
ATOM 1331 O O . GLU A 1 170 ? -16.803 -1.029 34.741 1.00 94.25 170 GLU A O 1
ATOM 1336 N N . MET A 1 171 ? -18.505 -0.900 33.288 1.00 92.62 171 MET A N 1
ATOM 1337 C CA . MET A 1 171 ? -19.545 -0.744 34.313 1.00 92.62 171 MET A CA 1
ATOM 1338 C C . MET A 1 171 ? -19.544 -1.916 35.303 1.00 92.62 171 MET A C 1
ATOM 1340 O O . MET A 1 171 ? -19.595 -1.712 36.516 1.00 92.62 171 MET A O 1
ATOM 1344 N N . LEU A 1 172 ? -19.464 -3.147 34.797 1.00 93.50 172 LEU A N 1
ATOM 1345 C CA . LEU A 1 172 ? -19.478 -4.360 35.610 1.00 93.50 172 LEU A CA 1
ATOM 1346 C C . LEU A 1 172 ? -18.239 -4.457 36.516 1.00 93.50 172 LEU A C 1
ATOM 1348 O O . LEU A 1 172 ? -18.347 -4.887 37.666 1.00 93.50 172 LEU A O 1
ATOM 1352 N N . ASN A 1 173 ? -17.074 -4.025 36.029 1.00 95.00 173 ASN A N 1
ATOM 1353 C CA . ASN A 1 173 ? -15.859 -3.924 36.834 1.00 95.00 173 ASN A CA 1
ATOM 1354 C C . ASN A 1 173 ? -15.986 -2.845 37.916 1.00 95.00 173 ASN A C 1
ATOM 1356 O O . ASN A 1 173 ? -15.715 -3.138 39.077 1.00 95.00 173 ASN A O 1
ATOM 1360 N N . ASN A 1 174 ? -16.504 -1.661 37.580 1.00 95.56 174 ASN A N 1
ATOM 1361 C CA . ASN A 1 174 ? -16.725 -0.582 38.549 1.00 95.56 174 ASN A CA 1
ATOM 1362 C C . ASN A 1 174 ? -17.673 -1.007 39.681 1.00 95.56 174 ASN A C 1
ATOM 1364 O O . ASN A 1 174 ? -17.406 -0.738 40.852 1.00 95.56 174 ASN A O 1
ATOM 1368 N N . VAL A 1 175 ? -18.757 -1.724 39.359 1.00 95.38 175 VAL A N 1
ATOM 1369 C CA . VAL A 1 175 ? -19.672 -2.268 40.377 1.00 95.38 175 VAL A CA 1
ATOM 1370 C C . VAL A 1 175 ? -18.972 -3.314 41.240 1.00 95.38 175 VAL A C 1
ATOM 1372 O O . VAL A 1 175 ? -19.098 -3.290 42.464 1.00 95.38 175 VAL A O 1
ATOM 1375 N N . ARG A 1 176 ? -18.198 -4.220 40.635 1.00 93.75 176 ARG A N 1
ATOM 1376 C CA . ARG A 1 176 ? -17.434 -5.223 41.387 1.00 93.75 176 ARG A CA 1
ATOM 1377 C C . ARG A 1 176 ? -16.450 -4.571 42.360 1.00 93.75 176 ARG A C 1
ATOM 1379 O O . ARG A 1 176 ? -16.338 -5.026 43.500 1.00 93.75 176 ARG A O 1
ATOM 1386 N N . ASP A 1 177 ? -15.755 -3.528 41.925 1.00 95.25 177 ASP A N 1
ATOM 1387 C CA . ASP A 1 177 ? -14.784 -2.813 42.750 1.00 95.25 177 ASP A CA 1
ATOM 1388 C C . ASP A 1 177 ? -15.473 -2.030 43.873 1.00 95.25 177 ASP A C 1
ATOM 1390 O O . ASP A 1 177 ? -15.016 -2.082 45.014 1.00 95.25 177 ASP A O 1
ATOM 1394 N N . PHE A 1 178 ? -16.636 -1.427 43.605 1.00 96.00 178 PHE A N 1
ATOM 1395 C CA . PHE A 1 178 ? -17.488 -0.822 44.632 1.00 96.00 178 PHE A CA 1
ATOM 1396 C C . PHE A 1 178 ? -17.907 -1.841 45.705 1.00 96.00 178 PHE A C 1
ATOM 1398 O O . PHE A 1 178 ? -17.715 -1.609 46.899 1.00 96.00 178 PHE A O 1
ATOM 1405 N N . LEU A 1 179 ? -18.422 -3.007 45.303 1.00 94.44 179 LEU A N 1
ATOM 1406 C CA . LEU A 1 179 ? -18.865 -4.049 46.239 1.00 94.44 179 LEU A CA 1
ATOM 1407 C C . LEU A 1 179 ? -17.712 -4.573 47.110 1.00 94.44 179 LEU A C 1
ATOM 1409 O O . LEU A 1 179 ? -17.908 -4.850 48.296 1.00 94.44 179 LEU A O 1
ATOM 1413 N N . LYS A 1 180 ? -16.506 -4.682 46.537 1.00 93.38 180 LYS A N 1
ATOM 1414 C CA . LYS A 1 180 ? -15.290 -5.047 47.275 1.00 93.38 180 LYS A CA 1
ATOM 1415 C C . LYS A 1 180 ? -14.861 -3.958 48.255 1.00 93.38 180 LYS A C 1
ATOM 1417 O O . LYS A 1 180 ? -14.541 -4.284 49.396 1.00 93.38 180 LYS A O 1
ATOM 1422 N N . LEU A 1 181 ? -14.855 -2.695 47.826 1.00 95.94 181 LEU A N 1
ATOM 1423 C CA . LEU A 1 181 ? -14.396 -1.561 48.630 1.00 95.94 181 LEU A CA 1
ATOM 1424 C C . LEU A 1 181 ? -15.235 -1.388 49.900 1.00 95.94 181 LEU A C 1
ATOM 1426 O O . LEU A 1 181 ? -14.686 -1.215 50.984 1.00 95.94 181 LEU A O 1
ATOM 1430 N N . TYR A 1 182 ? -16.556 -1.498 49.773 1.00 95.50 182 TYR A N 1
ATOM 1431 C CA . TYR A 1 182 ? -17.490 -1.376 50.894 1.00 95.50 182 TYR A CA 1
ATOM 1432 C C . TYR A 1 182 ? -17.698 -2.686 51.674 1.00 95.50 182 TYR A C 1
ATOM 1434 O O . TYR A 1 182 ? -18.557 -2.739 52.551 1.00 95.50 182 TYR A O 1
ATOM 1442 N N . GLN A 1 183 ? -16.926 -3.739 51.373 1.00 94.69 183 GLN A N 1
ATOM 1443 C CA . GLN A 1 183 ? -16.986 -5.048 52.039 1.00 94.69 183 GLN A CA 1
ATOM 1444 C C . GLN A 1 183 ? -18.408 -5.631 52.124 1.00 94.69 183 GLN A C 1
ATOM 1446 O O . GLN A 1 183 ? -18.838 -6.149 53.156 1.00 94.69 183 GLN A O 1
ATOM 1451 N N . VAL A 1 184 ? -19.154 -5.558 51.019 1.00 94.69 184 VAL A N 1
ATOM 1452 C CA . VAL A 1 184 ? -20.535 -6.053 50.963 1.00 94.69 184 VAL A CA 1
ATOM 1453 C C . VAL A 1 184 ? -20.563 -7.584 51.146 1.00 94.69 184 VAL A C 1
ATOM 1455 O O . VAL A 1 184 ? -19.745 -8.285 50.539 1.00 94.69 184 VAL A O 1
ATOM 1458 N N . PRO A 1 185 ? -21.501 -8.145 51.938 1.00 95.19 185 PRO A N 1
ATOM 1459 C CA . PRO A 1 185 ? -21.620 -9.590 52.127 1.00 95.19 185 PRO A CA 1
ATOM 1460 C C . PRO A 1 185 ? -21.746 -10.355 50.802 1.00 95.19 185 PRO A C 1
ATOM 1462 O O . PRO A 1 185 ? -22.489 -9.944 49.907 1.00 95.19 185 PRO A O 1
ATOM 1465 N N . LYS A 1 186 ? -21.070 -11.510 50.697 1.00 90.31 186 LYS A N 1
ATOM 1466 C CA . LYS A 1 186 ? -20.962 -12.291 49.447 1.00 90.31 186 LYS A CA 1
ATOM 1467 C C . LYS A 1 186 ? -22.313 -12.591 48.789 1.00 90.31 186 LYS A C 1
ATOM 1469 O O . LYS A 1 186 ? -22.453 -12.360 47.596 1.00 90.31 186 LYS A O 1
ATOM 1474 N N . GLY A 1 187 ? -23.316 -13.006 49.565 1.00 93.25 187 GLY A N 1
ATOM 1475 C CA . GLY A 1 187 ? -24.640 -13.333 49.020 1.00 93.25 187 GLY A CA 1
ATOM 1476 C C . GLY A 1 187 ? -25.385 -12.133 48.419 1.00 93.25 187 GLY A C 1
ATOM 1477 O O . GLY A 1 187 ? -26.107 -12.291 47.439 1.00 93.25 187 GLY A O 1
ATOM 1478 N N . LEU A 1 188 ? -25.196 -10.921 48.961 1.00 93.00 188 LEU A N 1
ATOM 1479 C CA . LEU A 1 188 ? -25.777 -9.710 48.371 1.00 93.00 188 LEU A CA 1
ATOM 1480 C C . LEU A 1 188 ? -24.995 -9.280 47.124 1.00 93.00 188 LEU A C 1
ATOM 1482 O O . LEU A 1 188 ? -25.600 -8.897 46.128 1.00 93.00 188 LEU A O 1
ATOM 1486 N N . SER A 1 189 ? -23.665 -9.388 47.169 1.00 92.44 189 SER A N 1
ATOM 1487 C CA . SER A 1 189 ? -22.781 -9.083 46.039 1.00 92.44 189 SER A CA 1
ATOM 1488 C C . SER A 1 189 ? -23.097 -9.946 44.811 1.00 92.44 189 SER A C 1
ATOM 1490 O O . SER A 1 189 ? -23.315 -9.407 43.727 1.00 92.44 189 SER A O 1
ATOM 1492 N N . GLU A 1 190 ? -23.221 -11.267 44.984 1.00 93.69 190 GLU A N 1
ATOM 1493 C CA . GLU A 1 190 ? -23.604 -12.196 43.907 1.00 93.69 190 GLU A CA 1
ATOM 1494 C C . GLU A 1 190 ? -24.964 -11.830 43.309 1.00 93.69 190 GLU A C 1
ATOM 1496 O O . GLU A 1 190 ? -25.088 -11.670 42.097 1.00 93.69 190 GLU A O 1
ATOM 1501 N N . ARG A 1 191 ? -25.960 -11.562 44.162 1.00 95.12 191 ARG A N 1
ATOM 1502 C CA . ARG A 1 191 ? -27.309 -11.203 43.715 1.00 95.12 191 ARG A CA 1
ATOM 1503 C C . ARG A 1 191 ? -27.351 -9.900 42.906 1.00 95.12 191 ARG A C 1
ATOM 1505 O O . ARG A 1 191 ? -28.121 -9.802 41.953 1.00 95.12 191 ARG A O 1
ATOM 1512 N N . VAL A 1 192 ? -26.539 -8.903 43.269 1.00 94.50 192 VAL A N 1
ATOM 1513 C CA . VAL A 1 192 ? -26.419 -7.641 42.513 1.00 94.50 192 VAL A CA 1
ATOM 1514 C C . VAL A 1 192 ? -25.755 -7.878 41.156 1.00 94.50 192 VAL A C 1
ATOM 1516 O O . VAL A 1 192 ? -26.225 -7.356 40.145 1.00 94.50 192 VAL A O 1
ATOM 1519 N N . MET A 1 193 ? -24.694 -8.686 41.109 1.00 93.81 193 MET A N 1
ATOM 1520 C CA . MET A 1 193 ? -24.011 -9.014 39.855 1.00 93.81 193 MET A CA 1
ATOM 1521 C C . MET A 1 193 ? -24.922 -9.793 38.899 1.00 93.81 193 MET A C 1
ATOM 1523 O O . MET A 1 193 ? -25.007 -9.437 37.724 1.00 93.81 193 MET A O 1
ATOM 1527 N N . ASP A 1 194 ? -25.660 -10.785 39.402 1.00 94.25 194 ASP A N 1
ATOM 1528 C CA . ASP A 1 194 ? -26.618 -11.566 38.611 1.00 94.25 194 ASP A CA 1
ATOM 1529 C C . ASP A 1 194 ? -27.742 -10.691 38.043 1.00 94.25 194 ASP A C 1
ATOM 1531 O O . ASP A 1 194 ? -28.141 -10.847 36.884 1.00 94.25 194 ASP A O 1
ATOM 1535 N N . TYR A 1 195 ? -28.225 -9.716 38.821 1.00 92.75 195 TYR A N 1
ATOM 1536 C CA . TYR A 1 195 ? -29.208 -8.742 38.345 1.00 92.75 195 TYR A CA 1
ATOM 1537 C C . TYR A 1 195 ? -28.670 -7.901 37.177 1.00 92.75 195 TYR A C 1
ATOM 1539 O O . TYR A 1 195 ? -29.355 -7.722 36.170 1.00 92.75 195 TYR A O 1
ATOM 1547 N N . ILE A 1 196 ? -27.430 -7.416 37.262 1.00 91.38 196 ILE A N 1
ATOM 1548 C CA . ILE A 1 196 ? -26.821 -6.603 36.198 1.00 91.38 196 ILE A CA 1
ATOM 1549 C C . ILE A 1 196 ? -26.601 -7.431 34.926 1.00 91.38 196 ILE A C 1
ATOM 1551 O O . ILE A 1 196 ? -26.917 -6.971 33.828 1.00 91.38 196 ILE A O 1
ATOM 1555 N N . VAL A 1 197 ? -26.097 -8.661 35.067 1.00 92.38 197 VAL A N 1
ATOM 1556 C CA . VAL A 1 197 ? -25.854 -9.570 33.934 1.00 92.38 197 VAL A CA 1
ATOM 1557 C C . VAL A 1 197 ? -27.167 -9.950 33.242 1.00 92.38 197 VAL A C 1
ATOM 1559 O O . VAL A 1 197 ? -27.240 -9.930 32.013 1.00 92.38 197 VAL A O 1
ATOM 1562 N N . SER A 1 198 ? -28.215 -10.260 34.010 1.00 91.56 198 SER A N 1
ATOM 1563 C CA . SER A 1 198 ? -29.540 -10.592 33.464 1.00 91.56 198 SER A CA 1
ATOM 1564 C C . SER A 1 198 ? -30.239 -9.389 32.827 1.00 91.56 198 SER A C 1
ATOM 1566 O O . SER A 1 198 ? -30.847 -9.515 31.766 1.00 91.56 198 SER A O 1
ATOM 1568 N N . THR A 1 199 ? -30.103 -8.197 33.410 1.00 89.94 199 THR A N 1
ATOM 1569 C CA . THR A 1 199 ? -30.640 -6.969 32.811 1.00 89.94 199 THR A CA 1
ATOM 1570 C C . THR A 1 199 ? -29.961 -6.683 31.474 1.00 89.94 199 THR A C 1
ATOM 1572 O O . THR A 1 199 ? -30.643 -6.405 30.491 1.00 89.94 199 THR A O 1
ATOM 1575 N N . TRP A 1 200 ? -28.633 -6.822 31.394 1.00 88.38 200 TRP A N 1
ATOM 1576 C CA . TRP A 1 200 ? -27.894 -6.647 30.143 1.00 88.38 200 TRP A CA 1
ATOM 1577 C C . TRP A 1 200 ? -28.254 -7.691 29.083 1.00 88.38 200 TRP A C 1
ATOM 1579 O O . TRP A 1 200 ? -28.370 -7.351 27.906 1.00 88.38 200 TRP A O 1
ATOM 1589 N N . SER A 1 201 ? -28.456 -8.955 29.469 1.00 87.56 201 SER A N 1
ATOM 1590 C CA . SER A 1 201 ? -28.856 -9.993 28.512 1.00 87.56 201 SER A CA 1
ATOM 1591 C C . SER A 1 201 ? -30.249 -9.737 27.929 1.00 87.56 201 SER A C 1
ATOM 1593 O O . SER A 1 201 ? -30.484 -10.057 26.762 1.00 87.56 201 SER A O 1
ATOM 1595 N N . MET A 1 202 ? -31.138 -9.108 28.704 1.00 86.38 202 MET A N 1
ATOM 1596 C CA . MET A 1 202 ? -32.495 -8.762 28.287 1.00 86.38 202 MET A CA 1
ATOM 1597 C C . MET A 1 202 ? -32.566 -7.455 27.482 1.00 86.38 202 MET A C 1
ATOM 1599 O O . MET A 1 202 ? -33.248 -7.415 26.462 1.00 86.38 202 MET A O 1
ATOM 1603 N N . SER A 1 203 ? -31.847 -6.402 27.888 1.00 84.50 203 SER A N 1
ATOM 1604 C CA . SER A 1 203 ? -31.895 -5.087 27.227 1.00 84.50 203 SER A CA 1
ATOM 1605 C C . SER A 1 203 ? -30.845 -4.889 26.129 1.00 84.50 203 SER A C 1
ATOM 1607 O O . SER A 1 203 ? -30.966 -3.964 25.329 1.00 84.50 203 SER A O 1
ATOM 1609 N N . LYS A 1 204 ? -29.788 -5.717 26.085 1.00 79.75 204 LYS A N 1
ATOM 1610 C CA . LYS A 1 204 ? -28.595 -5.554 25.221 1.00 79.75 204 LYS A CA 1
ATOM 1611 C C . LYS A 1 204 ? -27.960 -4.152 25.274 1.00 79.75 204 LYS A C 1
ATOM 1613 O O . LYS A 1 204 ? -27.265 -3.745 24.340 1.00 79.75 204 LYS A O 1
ATOM 1618 N N . GLY A 1 205 ? -28.182 -3.418 26.365 1.00 73.88 205 GLY A N 1
ATOM 1619 C CA . GLY A 1 205 ? -27.691 -2.050 26.539 1.00 73.88 205 GLY A CA 1
ATOM 1620 C C . GLY A 1 205 ? -28.574 -0.956 25.938 1.00 73.88 205 GLY A C 1
ATOM 1621 O O . GLY A 1 205 ? -28.115 0.179 25.833 1.00 73.88 205 GLY A O 1
ATOM 1622 N N . ILE A 1 206 ? -29.812 -1.271 25.548 1.00 77.94 206 ILE A N 1
ATOM 1623 C CA . ILE A 1 206 ? -30.807 -0.283 25.118 1.00 77.94 206 ILE A CA 1
ATOM 1624 C C . ILE A 1 206 ? -31.511 0.270 26.361 1.00 77.94 206 ILE A C 1
ATOM 1626 O O . ILE A 1 206 ? -32.108 -0.481 27.131 1.00 77.94 206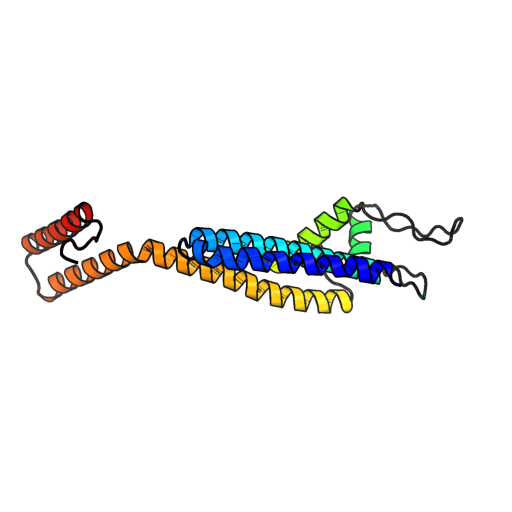 ILE A O 1
ATOM 1630 N N . ASP A 1 207 ? -31.409 1.581 26.552 1.00 74.56 207 ASP A N 1
ATOM 1631 C CA . ASP A 1 207 ? -32.072 2.315 27.626 1.00 74.56 207 ASP A CA 1
ATOM 1632 C C . ASP A 1 207 ? -33.507 2.625 27.185 1.00 74.56 207 ASP A C 1
ATOM 1634 O O . ASP A 1 207 ? -33.710 3.366 26.229 1.00 74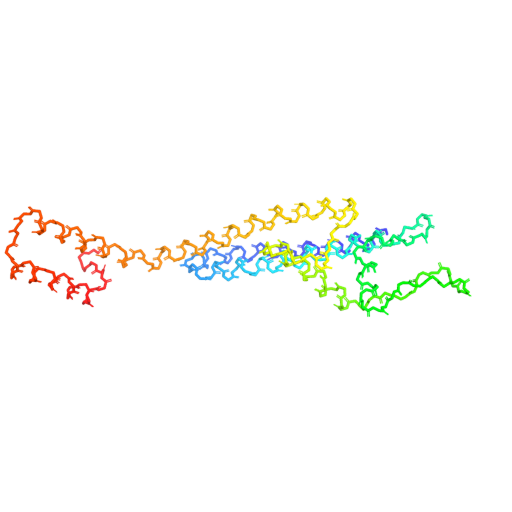.56 207 ASP A O 1
ATOM 1638 N N . THR A 1 208 ? -34.505 2.000 27.807 1.00 71.56 208 THR A N 1
ATOM 1639 C CA . THR A 1 208 ? -35.910 2.087 27.366 1.00 71.56 208 THR A CA 1
ATOM 1640 C C . THR A 1 208 ? -36.580 3.421 27.699 1.00 71.56 208 THR A C 1
ATOM 1642 O O . THR A 1 208 ? -37.693 3.665 27.243 1.00 71.56 208 THR A O 1
ATOM 1645 N N . GLU A 1 209 ? -35.930 4.265 28.504 1.00 72.50 209 GLU A N 1
ATOM 1646 C CA . GLU A 1 209 ? -36.441 5.577 28.927 1.00 72.50 209 GLU A CA 1
ATOM 1647 C C . GLU A 1 209 ? -35.822 6.759 28.151 1.00 72.50 209 GLU A C 1
ATOM 1649 O O . GLU A 1 209 ? -36.170 7.911 28.416 1.00 72.50 209 GLU A O 1
ATOM 1654 N N . LYS A 1 210 ? -34.926 6.493 27.189 1.00 49.91 210 LYS A N 1
ATOM 1655 C CA . LYS A 1 210 ? -34.323 7.487 26.283 1.00 49.91 210 LYS A CA 1
ATOM 1656 C C . LYS A 1 210 ? -34.898 7.411 24.877 1.00 49.91 210 LYS A C 1
ATOM 1658 O O . LYS A 1 210 ? -35.024 8.498 24.272 1.00 49.91 210 LYS A O 1
#

Radius of gyration: 29.15 Å; Cα contacts (8 Å, |Δi|>4): 142; chains: 1; bounding box: 60×32×91 Å

Sequence (210 aa):
GISSLFSSLKVVRLLRLGRVARKLDHYLEYGAAVLVLLVCVFGLVAHWLACIWYSIGDYEVIDEITNTLKKDSWLCQLAESIGTPYRYNTTGSGQWEGGPSKDSLYITSLYFTMTSLTTIGFGNIAPTTDGEKIFSVAMMMVGSLLYATIFGNVTTIFQQMYANTNRYHEMLNNVRDFLKLYQVPKGLSERVMDYIVSTWSMSKGIDTEK